Protein AF-A0A078L5B1-F1 (afdb_monomer_lite)

Radius of gyration: 19.77 Å; chains: 1; bounding box: 57×40×66 Å

pLDDT: mean 83.76, std 17.31, range [23.33, 98.5]

Secondary structure (DSSP, 8-state):
---------------SSSTTTT--GGG--EEEEEETTEEEEEEEEEBTT-SS-EEEEEEEEPPSS--HHHHHHHHHHHHTT--SEEEEEEE--EEPPTTSSSSEE--EEEEEEE-TTS-EEEEE-EEE-TTSPPSEEEEBPP-GGGTTS-SEEEEB-EEE-S-HHHHHHHHHHSSS-EEEEEEE-BGGGTB-HHHHHHHHHHHHHHTPPB-SS-EE-TTT-SEEPP-SHHHHHHHHHH-HHHHH-TTT---S--HHHHHHHHHHHHBS-HHHHHHHHHHHTTTTT-------GGGGS-S---

Foldseek 3Di:
DDDDDDDDDDADDDPPPPPVPPQDPVPWDWGWDDDQNKIKIKTWFAFQQDPPDTKIKIWIDADPDGDLVRLVVVVLVVQLVQAQKKKKKKQWWDADDPPDLFRIDAMFIKIFGQHNRSDTHLIFGKDFPPVDDFPDKFQFDDWPVRVSDDRIDTKGQIDGDPDCSVVSVVSNPDPGIMMMIIGHADVSLVGGPVQLNVQSVVLVVVRDIADLAWGQDPPQRFIDAGPHNLLSRCCSGPNNVQCVDLVRHDHNWIRLVSVLSVVCSGGSDSVVSVSVCVVSPSCPPGDDTDDDSVRNDGPDDD

Organism: NCBI:txid1034943

Structure (mmCIF, N/CA/C/O backbone):
data_AF-A0A078L5B1-F1
#
_entry.id   AF-A0A078L5B1-F1
#
loop_
_atom_site.group_PDB
_atom_site.id
_atom_site.type_symbol
_atom_site.label_atom_id
_atom_site.label_alt_id
_atom_site.label_comp_id
_atom_site.label_asym_id
_atom_site.label_entity_id
_atom_site.label_seq_id
_atom_site.pdbx_PDB_ins_code
_atom_site.Cartn_x
_atom_site.Cartn_y
_atom_site.Cartn_z
_atom_site.occupancy
_atom_site.B_iso_or_equiv
_atom_site.auth_seq_id
_atom_site.auth_comp_id
_atom_site.auth_asym_id
_atom_site.auth_atom_id
_atom_site.pdbx_PDB_model_num
ATOM 1 N N . MET A 1 1 ? -30.511 -11.211 26.249 1.00 32.53 1 MET A N 1
ATOM 2 C CA . MET A 1 1 ? -29.907 -9.866 26.134 1.00 32.53 1 MET A CA 1
ATOM 3 C C . MET A 1 1 ? -28.716 -9.789 27.078 1.00 32.53 1 MET A C 1
ATOM 5 O O . MET A 1 1 ? -28.913 -9.643 28.273 1.00 32.53 1 MET A O 1
ATOM 9 N N . LEU A 1 2 ? -27.498 -9.965 26.565 1.00 23.33 2 LEU A N 1
ATOM 10 C CA . LEU A 1 2 ? -26.255 -9.770 27.317 1.00 23.33 2 LEU A CA 1
ATOM 11 C C . LEU A 1 2 ? -25.359 -8.873 26.465 1.00 23.33 2 LEU A C 1
ATOM 13 O O . LEU A 1 2 ? -24.856 -9.279 25.421 1.00 23.33 2 LEU A O 1
ATOM 17 N N . THR A 1 3 ? -25.249 -7.616 26.879 1.00 26.25 3 THR A N 1
ATOM 18 C CA . THR A 1 3 ? -24.401 -6.600 26.260 1.00 26.25 3 THR A CA 1
ATOM 19 C C . THR A 1 3 ? -22.942 -6.895 26.597 1.00 26.25 3 THR A C 1
ATOM 21 O O . THR A 1 3 ? -22.507 -6.692 27.730 1.00 26.25 3 THR A O 1
ATOM 24 N N . SER A 1 4 ? -22.184 -7.373 25.613 1.00 25.47 4 SER A N 1
ATOM 25 C CA . SER A 1 4 ? -20.728 -7.479 25.684 1.00 25.47 4 SER A CA 1
ATOM 26 C C . SER A 1 4 ? -20.125 -6.073 25.595 1.00 25.47 4 SER A C 1
ATOM 28 O O . SER A 1 4 ? -20.014 -5.492 24.518 1.00 25.47 4 SER A O 1
ATOM 30 N N . LYS A 1 5 ? -19.777 -5.490 26.747 1.00 28.56 5 LYS A N 1
ATOM 31 C CA . LYS A 1 5 ? -18.862 -4.346 26.808 1.00 28.56 5 LYS A CA 1
ATOM 32 C C . LYS A 1 5 ? -17.453 -4.880 26.567 1.00 28.56 5 LYS A C 1
ATOM 34 O O . LYS A 1 5 ? -16.928 -5.629 27.388 1.00 28.56 5 LYS A O 1
ATOM 39 N N . ALA A 1 6 ? -16.860 -4.502 25.438 1.00 31.45 6 ALA A N 1
ATOM 40 C CA . ALA A 1 6 ? -15.454 -4.746 25.158 1.00 31.45 6 ALA A CA 1
ATOM 41 C C . ALA A 1 6 ? -14.595 -4.069 26.239 1.00 31.45 6 ALA A C 1
ATOM 43 O O . ALA A 1 6 ? -14.665 -2.857 26.446 1.00 31.45 6 ALA A O 1
ATOM 44 N N . VAL A 1 7 ? -13.816 -4.874 26.957 1.00 29.81 7 VAL A N 1
ATOM 45 C CA . VAL A 1 7 ? -12.858 -4.418 27.965 1.00 29.81 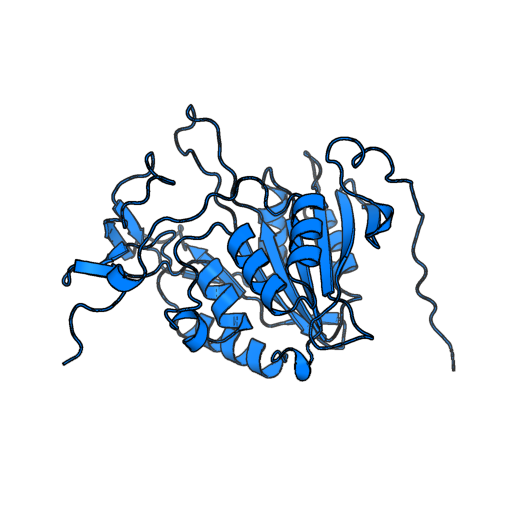7 VAL A CA 1
ATOM 46 C C . VAL A 1 7 ? -11.580 -4.005 27.235 1.00 29.81 7 VAL A C 1
ATOM 48 O O . VAL A 1 7 ? -10.838 -4.852 26.745 1.00 29.81 7 VAL A O 1
ATOM 51 N N . PHE A 1 8 ? -11.338 -2.698 27.137 1.00 32.91 8 PHE A N 1
ATOM 52 C CA . PHE A 1 8 ? -10.070 -2.129 26.672 1.00 32.91 8 PHE A CA 1
ATOM 53 C C . PHE A 1 8 ? -9.062 -2.093 27.836 1.00 32.91 8 PHE A C 1
ATOM 55 O O . PHE A 1 8 ? -9.416 -1.584 28.903 1.00 32.91 8 PHE A O 1
ATOM 62 N N . PRO A 1 9 ? -7.818 -2.588 27.688 1.00 38.78 9 PRO A N 1
ATOM 63 C CA . PRO A 1 9 ? -6.820 -2.472 28.742 1.00 38.78 9 PRO A CA 1
ATOM 64 C C . PRO A 1 9 ? -6.024 -1.155 28.640 1.00 38.78 9 PRO A C 1
ATOM 66 O O . PRO A 1 9 ? -5.496 -0.819 27.587 1.00 38.78 9 PRO A O 1
ATOM 69 N N . PHE A 1 10 ? -5.942 -0.469 29.787 1.00 32.09 10 PHE A N 1
ATOM 70 C CA . PHE A 1 10 ? -4.935 0.491 30.279 1.00 32.09 10 PHE A CA 1
ATOM 71 C C . PHE A 1 10 ? -4.422 1.633 29.370 1.00 32.09 10 PHE A C 1
ATOM 73 O O . PHE A 1 10 ? -3.639 1.444 28.444 1.00 32.09 10 PHE A O 1
ATOM 80 N N . PHE A 1 11 ? -4.776 2.863 29.769 1.00 38.69 11 PHE A N 1
ATOM 81 C CA . PHE A 1 11 ? -4.322 4.138 29.206 1.00 38.69 11 PHE A CA 1
ATOM 82 C C . PHE A 1 11 ? -2.974 4.586 29.793 1.00 38.69 11 PHE A C 1
ATOM 84 O O . PHE A 1 11 ? -2.786 4.579 31.009 1.00 38.69 11 PHE A O 1
ATOM 91 N N . SER A 1 12 ? -2.067 5.063 28.940 1.00 34.50 12 SER A N 1
ATOM 92 C CA . SER A 1 12 ? -0.874 5.819 29.340 1.00 34.50 12 SER A CA 1
ATOM 93 C C . SER A 1 12 ? -0.658 7.004 28.392 1.00 34.50 12 SER A C 1
ATOM 95 O O . SER A 1 12 ? -0.934 6.931 27.198 1.00 34.50 12 SER A O 1
ATOM 97 N N . SER A 1 13 ? -0.230 8.127 28.966 1.00 42.81 13 SER A N 1
ATOM 98 C CA . SER A 1 13 ? -0.321 9.494 28.446 1.00 42.81 13 SER A CA 1
ATOM 99 C C . SER A 1 13 ? 0.677 9.846 27.329 1.00 42.81 13 SER A C 1
ATOM 101 O O . SER A 1 13 ? 1.889 9.826 27.548 1.00 42.81 13 SER A O 1
ATOM 103 N N . SER A 1 14 ? 0.182 10.333 26.188 1.00 45.94 14 SER A N 1
ATOM 104 C CA . SER A 1 14 ? 0.976 10.764 25.020 1.00 45.94 14 SER A CA 1
ATOM 105 C C . SER A 1 14 ? 1.015 12.298 24.837 1.00 45.94 14 SER A C 1
ATOM 107 O O . SER A 1 14 ? 0.684 12.829 23.782 1.00 45.94 14 SER A O 1
ATOM 109 N N . LYS A 1 15 ? 1.457 13.054 25.859 1.00 45.50 15 LYS A N 1
ATOM 110 C CA . LYS A 1 15 ? 1.607 14.532 25.772 1.00 45.50 15 LYS A CA 1
ATOM 111 C C . LYS A 1 15 ? 2.953 15.038 25.215 1.00 45.50 15 LYS A C 1
ATOM 113 O O . LYS A 1 15 ? 3.071 16.227 24.945 1.00 45.50 15 LYS A O 1
ATOM 118 N N . LYS A 1 16 ? 3.981 14.195 25.037 1.00 43.53 16 LYS A N 1
ATOM 119 C CA . LYS A 1 16 ? 5.355 14.681 24.761 1.00 43.53 16 LYS A CA 1
ATOM 120 C C . LYS A 1 16 ? 5.733 14.895 23.284 1.00 43.53 16 LYS A C 1
ATOM 122 O O . LYS A 1 16 ? 6.719 15.580 23.045 1.00 43.53 16 LYS A O 1
ATOM 127 N N . LEU A 1 17 ? 4.988 14.375 22.303 1.00 43.78 17 LEU A N 1
ATOM 128 C CA . LEU A 1 17 ? 5.433 14.398 20.893 1.00 43.78 17 LEU A CA 1
ATOM 129 C C . LEU A 1 17 ? 4.960 15.617 20.071 1.00 43.78 17 LEU A C 1
ATOM 131 O O . LEU A 1 17 ? 5.465 15.833 18.975 1.00 43.78 17 LEU A O 1
ATOM 135 N N . ALA A 1 18 ? 4.004 16.413 20.560 1.00 45.12 18 ALA A N 1
ATOM 136 C CA . ALA A 1 18 ? 3.282 17.355 19.695 1.00 45.12 18 ALA A CA 1
ATOM 137 C C . ALA A 1 18 ? 3.674 18.831 19.790 1.00 45.12 18 ALA A C 1
ATOM 139 O O . ALA A 1 18 ? 3.426 19.587 18.852 1.00 45.12 18 ALA A O 1
ATOM 140 N N . ASN A 1 19 ? 4.325 19.250 20.875 1.00 42.69 19 ASN A N 1
ATOM 141 C CA . ASN A 1 19 ? 4.660 20.665 21.055 1.00 42.69 19 ASN A CA 1
ATOM 142 C C . ASN A 1 19 ? 5.752 21.166 20.091 1.00 42.69 19 ASN A C 1
ATOM 144 O O . ASN A 1 19 ? 5.933 22.371 19.973 1.00 42.69 19 ASN A O 1
ATOM 148 N N . SER A 1 20 ? 6.461 20.283 19.376 1.00 42.59 20 SER A N 1
ATOM 149 C CA . SER A 1 20 ? 7.540 20.673 18.456 1.00 42.59 20 SER A CA 1
ATOM 150 C C . SER A 1 20 ? 7.097 20.954 17.014 1.00 42.59 20 SER A C 1
ATOM 152 O O . SER A 1 20 ? 7.914 21.436 16.236 1.00 42.59 20 SER A O 1
ATOM 154 N N . LYS A 1 21 ? 5.837 20.678 16.637 1.00 52.50 21 LYS A N 1
ATOM 155 C CA . LYS A 1 21 ? 5.351 20.825 15.245 1.00 52.50 21 LYS A CA 1
ATOM 156 C C . LYS A 1 21 ? 4.153 21.764 15.058 1.00 52.50 21 LYS A C 1
ATOM 158 O O . LYS A 1 21 ? 3.613 21.835 13.964 1.00 52.50 21 LYS A O 1
ATOM 163 N N . GLY A 1 22 ? 3.694 22.455 16.105 1.00 51.78 22 GLY A N 1
ATOM 164 C CA . GLY A 1 22 ? 2.504 23.317 16.008 1.00 51.78 22 GLY A CA 1
ATOM 165 C C . GLY A 1 22 ? 1.194 22.560 15.731 1.00 51.78 22 GLY A C 1
ATOM 166 O O . GLY A 1 22 ? 0.191 23.172 15.378 1.00 51.78 22 GLY A O 1
ATOM 167 N N . ILE A 1 23 ? 1.183 21.232 15.900 1.00 57.41 23 ILE A N 1
ATOM 168 C CA . ILE A 1 23 ? 0.002 20.394 15.678 1.00 57.41 23 ILE A CA 1
ATOM 169 C C . ILE A 1 23 ? -0.896 20.490 16.911 1.00 57.41 23 ILE A C 1
ATOM 171 O O . ILE A 1 23 ? -0.516 20.074 18.009 1.00 57.41 23 ILE A O 1
ATOM 175 N N . ASN A 1 24 ? -2.109 21.014 16.732 1.00 59.66 24 ASN A N 1
ATOM 176 C CA . ASN A 1 24 ? -3.098 21.076 17.801 1.00 59.66 24 ASN A CA 1
ATOM 177 C C . ASN A 1 24 ? -3.655 19.672 18.100 1.00 59.66 24 ASN A C 1
ATOM 179 O O . ASN A 1 24 ? -4.612 19.218 17.473 1.00 59.66 24 ASN A O 1
ATOM 183 N N . LEU A 1 25 ? -3.064 18.984 19.083 1.00 56.91 25 LEU A N 1
ATOM 184 C CA . LEU A 1 25 ? -3.504 17.654 19.526 1.00 56.91 25 LEU A CA 1
ATOM 185 C C . LEU A 1 25 ? -4.964 17.594 19.967 1.00 56.91 25 LEU A C 1
ATOM 187 O O . LEU A 1 25 ? -5.558 16.524 19.893 1.00 56.91 25 LEU A O 1
ATOM 191 N N . ALA A 1 26 ? -5.542 18.708 20.428 1.00 59.47 26 ALA A N 1
ATOM 192 C CA . ALA A 1 26 ? -6.928 18.728 20.886 1.00 59.47 26 ALA A CA 1
ATOM 193 C C . ALA A 1 26 ? -7.927 18.444 19.750 1.00 59.47 26 ALA A C 1
ATOM 195 O O . ALA A 1 26 ? -9.081 18.120 20.021 1.00 59.47 26 ALA A O 1
ATOM 196 N N . LYS A 1 27 ? -7.486 18.543 18.486 1.00 69.19 27 LYS A N 1
ATOM 197 C CA . LYS A 1 27 ? -8.302 18.283 17.296 1.00 69.19 27 LYS A CA 1
ATOM 198 C C . LYS A 1 27 ? -8.515 16.789 17.022 1.00 69.19 27 LYS A C 1
ATOM 200 O O . LYS A 1 27 ? -9.524 16.431 16.422 1.00 69.19 27 LYS A O 1
ATOM 205 N N . TRP A 1 28 ? -7.603 15.914 17.455 1.00 72.56 28 TRP A N 1
ATOM 206 C CA . TRP A 1 28 ? -7.584 14.510 17.032 1.00 72.56 28 TRP A CA 1
ATOM 207 C C . TRP A 1 28 ? -8.001 13.555 18.144 1.00 72.56 28 TRP A C 1
ATOM 209 O O . TRP A 1 28 ? -7.462 13.588 19.249 1.00 72.56 28 TRP A O 1
ATOM 219 N N . LYS A 1 29 ? -8.909 12.627 17.824 1.00 82.00 29 LYS A N 1
ATOM 220 C CA . LYS A 1 29 ? -9.134 11.439 18.651 1.00 82.00 29 LYS A CA 1
ATOM 221 C C . LYS A 1 29 ? -8.066 10.412 18.305 1.00 82.00 29 LYS A C 1
ATOM 223 O O . LYS A 1 29 ? -8.054 9.879 17.196 1.00 82.00 29 LYS A O 1
ATOM 228 N N . PHE A 1 30 ? -7.163 10.159 19.246 1.00 88.31 30 PHE A N 1
ATOM 229 C CA . PHE A 1 30 ? -6.153 9.121 19.107 1.00 88.31 30 PHE A CA 1
ATOM 230 C C . PHE A 1 30 ? -5.946 8.365 20.416 1.00 88.31 30 PHE A C 1
ATOM 232 O O . PHE A 1 30 ? -6.172 8.890 21.505 1.00 88.31 30 PHE A O 1
ATOM 239 N N . THR A 1 31 ? -5.504 7.120 20.297 1.00 91.00 31 THR A N 1
ATOM 240 C CA . THR A 1 31 ? -5.123 6.266 21.422 1.00 91.00 31 THR A CA 1
ATOM 241 C C . THR A 1 31 ? -3.754 5.670 21.136 1.00 91.00 31 THR A C 1
ATOM 243 O O . THR A 1 31 ? -3.549 5.077 20.078 1.00 91.00 31 THR A O 1
ATOM 246 N N . THR A 1 32 ? -2.825 5.811 22.082 1.00 92.81 32 THR A N 1
ATOM 247 C CA . THR A 1 32 ? -1.505 5.176 22.018 1.00 92.81 32 THR A CA 1
ATOM 248 C C . THR A 1 32 ? -1.396 4.113 23.098 1.00 92.81 32 THR A C 1
ATOM 250 O O . THR A 1 32 ? -1.760 4.354 24.248 1.00 92.81 32 THR A O 1
ATOM 253 N N . PHE A 1 33 ? -0.886 2.942 22.736 1.00 92.88 33 PHE A N 1
ATOM 254 C CA . PHE A 1 33 ? -0.659 1.841 23.662 1.00 92.88 33 PHE A CA 1
ATOM 255 C C . PHE A 1 33 ? 0.532 0.993 23.219 1.00 92.88 33 PHE A C 1
ATOM 257 O O . PHE A 1 33 ? 0.924 1.002 22.052 1.00 92.88 33 PHE A O 1
ATOM 264 N N . THR A 1 34 ? 1.086 0.233 24.161 1.00 93.56 34 THR A N 1
ATOM 265 C CA . THR A 1 34 ? 2.219 -0.659 23.909 1.00 93.56 34 THR A CA 1
ATOM 266 C C . THR A 1 34 ? 1.848 -2.083 24.279 1.00 93.56 34 THR A C 1
ATOM 268 O O . THR A 1 34 ? 1.356 -2.338 25.378 1.00 93.56 34 THR A O 1
ATOM 271 N N . ARG A 1 35 ? 2.116 -3.033 23.382 1.00 90.94 35 ARG A N 1
ATOM 272 C CA . ARG A 1 35 ? 1.935 -4.467 23.640 1.00 90.94 35 ARG A CA 1
ATOM 273 C C . ARG A 1 35 ? 3.025 -5.249 22.919 1.00 90.94 35 ARG A C 1
ATOM 275 O O . ARG A 1 35 ? 3.365 -4.926 21.787 1.00 90.94 35 ARG A O 1
ATOM 282 N N . TYR A 1 36 ? 3.611 -6.239 23.594 1.00 89.75 36 TYR A N 1
ATOM 283 C CA . TYR A 1 36 ? 4.767 -7.001 23.090 1.00 89.75 36 TYR A CA 1
ATOM 284 C C . TYR A 1 36 ? 5.935 -6.112 22.603 1.00 89.75 36 TYR A C 1
ATOM 286 O O . TYR A 1 36 ? 6.618 -6.437 21.638 1.00 89.75 36 TYR A O 1
ATOM 294 N N . GLY A 1 37 ? 6.132 -4.949 23.234 1.00 89.56 37 GLY A N 1
ATOM 295 C CA . GLY A 1 37 ? 7.162 -3.978 22.844 1.00 89.56 37 GLY A CA 1
ATOM 296 C C . GLY A 1 37 ? 6.860 -3.158 21.583 1.00 89.56 37 GLY A C 1
ATOM 297 O O . GLY A 1 37 ? 7.668 -2.305 21.229 1.00 89.56 37 GLY A O 1
ATOM 298 N N . MET A 1 38 ? 5.716 -3.368 20.921 1.00 93.94 38 MET A N 1
ATOM 299 C CA . MET A 1 38 ? 5.271 -2.548 19.791 1.00 93.94 38 MET A CA 1
ATOM 300 C C . MET A 1 38 ? 4.475 -1.343 20.284 1.00 93.94 38 MET A C 1
ATOM 302 O O . MET A 1 38 ? 3.469 -1.513 20.976 1.00 93.94 38 MET A O 1
ATOM 306 N N . GLU A 1 39 ? 4.893 -0.138 19.897 1.00 95.75 39 GLU A N 1
ATOM 307 C CA . GLU A 1 39 ? 4.123 1.092 20.111 1.00 95.75 39 GLU A CA 1
ATOM 308 C C . GLU A 1 39 ? 3.075 1.214 19.005 1.00 95.75 39 GLU A C 1
ATOM 310 O O . GLU A 1 39 ? 3.401 1.188 17.817 1.00 95.75 39 GLU A O 1
ATOM 315 N N . THR A 1 40 ? 1.808 1.324 19.388 1.00 96.44 40 THR A N 1
ATOM 316 C CA . THR A 1 40 ? 0.681 1.453 18.464 1.00 96.44 40 THR A CA 1
ATOM 317 C C . THR A 1 40 ? -0.064 2.745 18.733 1.00 96.44 40 THR A C 1
ATOM 319 O O . THR A 1 40 ? -0.492 2.981 19.859 1.00 96.44 40 THR A O 1
ATOM 322 N N . THR A 1 41 ? -0.260 3.548 17.692 1.00 96.75 41 THR A N 1
ATOM 323 C CA . THR A 1 41 ? -1.103 4.745 17.720 1.00 96.75 41 THR A CA 1
ATOM 324 C C . THR A 1 41 ? -2.249 4.560 16.742 1.00 96.75 41 THR A C 1
ATOM 326 O O . THR A 1 41 ? -2.019 4.396 15.548 1.00 96.75 41 THR A O 1
ATOM 329 N N . LEU A 1 42 ? -3.474 4.587 17.252 1.00 95.62 42 LEU A N 1
ATOM 330 C CA . LEU A 1 42 ? -4.710 4.570 16.477 1.00 95.62 42 LEU A CA 1
ATOM 331 C C . LEU A 1 42 ? -5.279 5.982 16.448 1.00 95.62 42 LEU A C 1
ATOM 333 O O . LEU A 1 42 ? -5.420 6.591 17.507 1.00 95.62 42 LEU A O 1
ATOM 337 N N . SER A 1 43 ? -5.638 6.468 15.265 1.00 94.88 43 SER A N 1
ATOM 338 C CA . SER A 1 43 ? -6.296 7.759 15.073 1.00 94.88 43 SER A CA 1
ATOM 339 C C . SER A 1 43 ? -7.493 7.636 14.139 1.00 94.88 43 SER A C 1
ATOM 341 O O . SER A 1 43 ? -7.455 6.877 13.171 1.00 94.88 43 SER A O 1
ATOM 343 N N . GLU A 1 44 ? -8.531 8.423 14.405 1.00 93.75 44 GLU A N 1
ATOM 344 C CA . GLU A 1 44 ? -9.751 8.471 13.594 1.00 93.75 44 GLU A CA 1
ATOM 345 C C . GLU A 1 44 ? -9.767 9.684 12.652 1.00 93.75 44 GLU A C 1
ATOM 347 O O . GLU A 1 44 ? -9.270 10.760 12.995 1.00 93.75 44 GLU A O 1
ATOM 352 N N . TYR A 1 45 ? -10.405 9.532 11.489 1.00 91.75 45 TYR A N 1
ATOM 353 C CA . TYR A 1 45 ? -10.745 10.632 10.584 1.00 91.75 45 TYR A CA 1
ATOM 354 C C . TYR A 1 45 ? -12.166 10.481 10.035 1.00 91.75 45 TYR A C 1
ATOM 356 O O . TYR A 1 45 ? -12.688 9.375 9.889 1.00 91.75 45 TYR A O 1
ATOM 364 N N . ARG A 1 46 ? -12.801 11.615 9.728 1.00 90.94 46 ARG A N 1
ATOM 365 C CA . ARG A 1 46 ? -14.178 11.651 9.219 1.00 90.94 46 ARG A CA 1
ATOM 366 C C . ARG A 1 46 ? -14.230 11.240 7.753 1.00 90.94 46 ARG A C 1
ATOM 368 O O . ARG A 1 46 ? -13.403 11.695 6.958 1.00 90.94 46 ARG A O 1
ATOM 375 N N . LEU A 1 47 ? -15.225 10.434 7.399 1.00 90.25 47 LEU A N 1
ATOM 376 C CA . LEU A 1 47 ? -15.443 9.953 6.036 1.00 90.25 47 LEU A CA 1
ATOM 377 C C . LEU A 1 47 ? -16.426 10.855 5.282 1.00 90.25 47 LEU A C 1
ATOM 379 O O . LEU A 1 47 ? -17.353 11.397 5.878 1.00 90.25 47 LEU A O 1
ATOM 383 N N . ALA A 1 48 ? -16.228 11.013 3.972 1.00 84.12 48 ALA A N 1
ATOM 384 C CA . ALA A 1 48 ? -16.970 11.967 3.143 1.00 84.12 48 ALA A CA 1
ATOM 385 C C . ALA A 1 48 ? -18.482 11.739 3.125 1.00 84.12 48 ALA A C 1
ATOM 387 O O . ALA A 1 48 ? -19.246 12.693 3.007 1.00 84.12 48 ALA A O 1
ATOM 388 N N . ALA A 1 49 ? -18.902 10.488 3.275 1.00 73.19 49 ALA A N 1
ATOM 389 C CA . ALA A 1 49 ? -20.287 10.099 3.086 1.00 73.19 49 ALA A CA 1
ATOM 390 C C . ALA A 1 49 ? -21.044 9.757 4.381 1.00 73.19 49 ALA A C 1
ATOM 392 O O . ALA A 1 49 ? -22.212 9.385 4.314 1.00 73.19 49 ALA A O 1
ATOM 393 N N . SER A 1 50 ? -20.417 9.861 5.562 1.00 67.69 50 SER A N 1
ATOM 394 C CA . SER A 1 50 ? -21.026 9.378 6.810 1.00 67.69 50 SER A CA 1
ATOM 395 C C . SER A 1 50 ? -20.713 10.265 8.012 1.00 67.69 50 SER A C 1
ATOM 397 O O . SER A 1 50 ? -19.555 10.548 8.313 1.00 67.69 50 SER A O 1
ATOM 399 N N . SER A 1 51 ? -21.757 10.673 8.739 1.00 66.44 51 SER A N 1
ATOM 400 C CA . SER A 1 51 ? -21.624 11.368 10.027 1.00 66.44 51 SER A CA 1
ATOM 401 C C . SER A 1 51 ? -21.436 10.411 11.208 1.00 66.44 51 SER A C 1
ATOM 403 O O . SER A 1 51 ? -21.007 10.847 12.276 1.00 66.44 51 SER A O 1
ATOM 405 N N . SER A 1 52 ? -21.747 9.121 11.035 1.00 77.25 52 SER A N 1
ATOM 406 C CA . SER A 1 52 ? -21.724 8.127 12.111 1.00 77.25 52 SER A CA 1
ATOM 407 C C . SER A 1 52 ? -20.518 7.191 12.074 1.00 77.25 52 SER A C 1
ATOM 409 O O . SER A 1 52 ? -20.218 6.584 13.099 1.00 77.25 52 SER A O 1
ATOM 411 N N . LEU A 1 53 ? -19.838 7.051 10.929 1.00 81.50 53 LEU A N 1
ATOM 412 C CA . LEU A 1 53 ? -18.656 6.197 10.791 1.00 81.50 53 LEU A CA 1
ATOM 413 C C . LEU A 1 53 ? -17.389 7.004 10.505 1.00 81.50 53 LEU A C 1
ATOM 415 O O . LEU A 1 53 ? -17.396 7.975 9.751 1.00 81.50 53 LEU A O 1
ATOM 419 N N . ASN A 1 54 ? -16.284 6.535 11.080 1.00 90.75 54 ASN A N 1
ATOM 420 C CA . ASN A 1 54 ? -14.953 7.095 10.889 1.00 90.75 54 ASN A CA 1
ATOM 421 C C . ASN A 1 54 ? -14.044 6.077 10.200 1.00 90.75 54 ASN A C 1
ATOM 423 O O . ASN A 1 54 ? -14.127 4.870 10.445 1.00 90.75 54 ASN A O 1
ATOM 427 N N . GLY A 1 55 ? -13.132 6.584 9.377 1.00 93.69 55 GLY A N 1
ATOM 428 C CA . GLY A 1 55 ? -11.960 5.839 8.958 1.00 93.69 55 GLY A CA 1
ATOM 429 C C . GLY A 1 55 ? -10.936 5.836 10.087 1.00 93.69 55 GLY A C 1
ATOM 430 O O . GLY A 1 55 ? -10.932 6.719 10.948 1.00 93.69 55 GLY A O 1
ATOM 431 N N . ASN A 1 56 ? -10.058 4.840 10.088 1.00 95.94 56 ASN A N 1
ATOM 432 C CA . ASN A 1 56 ? -8.990 4.736 11.075 1.00 95.94 56 ASN A CA 1
ATOM 433 C C . ASN A 1 56 ? -7.634 4.650 10.383 1.00 95.94 56 ASN A C 1
ATOM 435 O O . ASN A 1 56 ? -7.509 4.077 9.300 1.00 95.94 56 ASN A O 1
ATOM 439 N N . ILE A 1 57 ? -6.612 5.197 11.033 1.00 97.25 57 ILE A N 1
ATOM 440 C CA . ILE A 1 57 ? -5.214 4.982 10.673 1.00 97.25 57 ILE A CA 1
ATOM 441 C C . ILE A 1 57 ? -4.496 4.472 11.908 1.00 97.25 57 ILE A C 1
ATOM 443 O O . ILE A 1 57 ? -4.523 5.098 12.968 1.00 97.25 57 ILE A O 1
ATOM 447 N N . ILE A 1 58 ? -3.847 3.325 11.760 1.00 97.56 58 ILE A N 1
ATOM 448 C CA . ILE A 1 58 ? -3.063 2.700 12.816 1.00 97.56 58 ILE A CA 1
ATOM 449 C C . ILE A 1 58 ? -1.601 2.761 12.414 1.00 97.56 58 ILE A C 1
ATOM 451 O O . ILE A 1 58 ? -1.223 2.232 11.375 1.00 97.56 58 ILE A O 1
ATOM 455 N N . ARG A 1 59 ? -0.776 3.382 13.249 1.00 97.75 59 ARG A N 1
ATOM 456 C CA . ARG A 1 59 ? 0.680 3.384 13.133 1.00 97.75 59 ARG A CA 1
ATOM 457 C C . ARG A 1 59 ? 1.263 2.414 14.145 1.00 97.75 59 ARG A C 1
ATOM 459 O O . ARG A 1 59 ? 0.976 2.528 15.333 1.00 97.75 59 ARG A O 1
ATOM 466 N N . ILE A 1 60 ? 2.120 1.513 13.684 1.00 96.94 60 ILE A N 1
ATOM 467 C CA . ILE A 1 60 ? 2.745 0.469 14.494 1.00 96.94 60 ILE A CA 1
ATOM 468 C C . ILE A 1 60 ? 4.260 0.585 14.345 1.00 96.94 60 ILE A C 1
ATOM 470 O O . ILE A 1 60 ? 4.797 0.442 13.247 1.00 96.94 60 ILE A O 1
ATOM 474 N N . ILE A 1 61 ? 4.952 0.853 15.451 1.00 95.44 61 ILE A N 1
ATOM 475 C CA . ILE A 1 61 ? 6.414 0.831 15.516 1.00 95.44 61 ILE A CA 1
ATOM 476 C C . ILE A 1 61 ? 6.848 -0.514 16.086 1.00 95.44 61 ILE A C 1
ATOM 478 O O . ILE A 1 61 ? 6.472 -0.873 17.204 1.00 95.44 61 ILE A O 1
ATOM 482 N N . PHE A 1 62 ? 7.676 -1.233 15.335 1.00 92.75 62 PHE A N 1
ATOM 483 C CA . PHE A 1 62 ? 8.278 -2.478 15.796 1.00 92.75 62 PHE A CA 1
ATOM 484 C C . PHE A 1 62 ? 9.516 -2.208 16.664 1.00 92.75 62 PHE A C 1
ATOM 486 O O . PHE A 1 62 ? 10.286 -1.287 16.368 1.00 92.75 62 PHE A O 1
ATOM 493 N N . PRO A 1 63 ? 9.746 -2.993 17.732 1.00 90.06 63 PRO A N 1
ATOM 494 C CA . PRO A 1 63 ? 10.991 -2.913 18.482 1.00 90.06 63 PRO A CA 1
ATOM 495 C C . PRO A 1 63 ? 12.158 -3.474 17.652 1.00 90.06 63 PRO A C 1
ATOM 497 O O . PRO A 1 63 ? 11.968 -4.329 16.793 1.00 90.06 63 PRO A O 1
ATOM 500 N N . LYS A 1 64 ? 13.390 -3.019 17.930 1.00 79.12 64 LYS A N 1
ATOM 501 C CA . LYS A 1 64 ? 14.602 -3.452 17.195 1.00 79.12 64 LYS A CA 1
ATOM 502 C C . LYS A 1 64 ? 14.843 -4.965 17.248 1.00 79.12 64 LYS A C 1
ATOM 504 O O . LYS A 1 64 ? 15.385 -5.526 16.305 1.00 79.12 64 LYS A O 1
ATOM 509 N N . ALA A 1 65 ? 14.466 -5.596 18.357 1.00 76.88 65 ALA A N 1
ATOM 510 C CA . ALA A 1 65 ? 14.418 -7.040 18.516 1.00 76.88 65 ALA A CA 1
ATOM 511 C C . ALA A 1 65 ? 12.963 -7.406 18.809 1.00 76.88 65 ALA A C 1
ATOM 513 O O . ALA A 1 65 ? 12.405 -6.945 19.806 1.00 76.88 65 ALA A O 1
ATOM 514 N N . TYR A 1 66 ? 12.339 -8.174 17.924 1.00 74.94 66 TYR A N 1
ATOM 515 C CA . TYR A 1 66 ? 10.929 -8.527 18.027 1.00 74.94 66 TYR A CA 1
ATOM 516 C C . TYR A 1 66 ? 10.726 -10.002 17.686 1.00 74.94 66 TYR A C 1
ATOM 518 O O . TYR A 1 66 ? 11.485 -10.595 16.922 1.00 74.94 66 TYR A O 1
ATOM 526 N N . ASP A 1 67 ? 9.676 -10.578 18.257 1.00 86.31 67 ASP A N 1
ATOM 527 C CA . ASP A 1 67 ? 9.191 -11.907 17.910 1.00 86.31 67 ASP A CA 1
ATOM 528 C C . ASP A 1 67 ? 8.146 -11.788 16.787 1.00 86.31 67 ASP A C 1
ATOM 530 O O . ASP A 1 67 ? 7.139 -11.086 16.927 1.00 86.31 67 ASP A O 1
ATOM 534 N N . HIS A 1 68 ? 8.389 -12.476 15.668 1.00 86.81 68 HIS A N 1
ATOM 535 C CA . HIS A 1 68 ? 7.483 -12.532 14.519 1.00 86.81 68 HIS A CA 1
ATOM 536 C C . HIS A 1 68 ? 6.073 -12.983 14.909 1.00 86.81 68 HIS A C 1
ATOM 538 O O . HIS A 1 68 ? 5.083 -12.412 14.444 1.00 86.81 68 HIS A O 1
ATOM 544 N N . HIS A 1 69 ? 5.962 -13.976 15.792 1.00 89.19 69 HIS A N 1
ATOM 545 C CA . HIS A 1 69 ? 4.666 -14.494 16.207 1.00 89.19 69 HIS A CA 1
ATOM 546 C C . HIS A 1 69 ? 3.900 -13.477 17.063 1.00 89.19 69 HIS A C 1
ATOM 548 O O . HIS A 1 69 ? 2.691 -13.286 16.888 1.00 89.19 69 HIS A O 1
ATOM 554 N N . ALA A 1 70 ? 4.609 -12.755 17.936 1.00 90.69 70 ALA A N 1
ATOM 555 C CA . ALA A 1 70 ? 4.036 -11.663 18.713 1.00 90.69 70 ALA A CA 1
ATOM 556 C C . ALA A 1 70 ? 3.547 -10.512 17.816 1.00 90.69 70 ALA A C 1
ATOM 558 O O . ALA A 1 70 ? 2.448 -10.000 18.037 1.00 90.69 70 ALA A O 1
ATOM 559 N N . ALA A 1 71 ? 4.305 -10.146 16.775 1.00 91.06 71 ALA A N 1
ATOM 560 C CA . ALA A 1 71 ? 3.908 -9.129 15.796 1.00 91.06 71 ALA A CA 1
ATOM 561 C C . ALA A 1 71 ? 2.624 -9.514 15.047 1.00 91.06 71 ALA A C 1
ATOM 563 O O . ALA A 1 71 ? 1.673 -8.729 14.992 1.00 91.06 71 ALA A O 1
ATOM 564 N N . GLN A 1 72 ? 2.560 -10.748 14.539 1.00 93.25 72 GLN A N 1
ATOM 565 C CA . GLN A 1 72 ? 1.374 -11.285 13.866 1.00 93.25 72 GLN A CA 1
ATOM 566 C C . GLN A 1 72 ? 0.155 -11.290 14.791 1.00 93.25 72 GLN A C 1
ATOM 568 O O . GLN A 1 72 ? -0.915 -10.806 14.420 1.00 93.25 72 GLN A O 1
ATOM 573 N N . THR A 1 73 ? 0.325 -11.791 16.017 1.00 93.56 73 THR A N 1
ATOM 574 C CA . THR A 1 73 ? -0.742 -11.853 17.024 1.00 93.56 73 THR A CA 1
ATOM 575 C C . THR A 1 73 ? -1.253 -10.461 17.381 1.00 93.56 73 THR A C 1
ATOM 577 O O . THR A 1 73 ? -2.463 -10.238 17.437 1.00 93.56 73 THR A O 1
ATOM 580 N N . HIS A 1 74 ? -0.344 -9.507 17.590 1.00 93.75 74 HIS A N 1
ATOM 581 C CA . HIS A 1 74 ? -0.678 -8.121 17.907 1.00 93.75 74 HIS A CA 1
ATOM 582 C C . HIS A 1 74 ? -1.495 -7.470 16.798 1.00 93.75 74 HIS A C 1
ATOM 584 O O . HIS A 1 74 ? -2.613 -7.023 17.053 1.00 93.75 74 HIS A O 1
ATOM 590 N N . ILE A 1 75 ? -0.991 -7.497 15.563 1.00 94.44 75 ILE A N 1
ATOM 591 C CA . ILE A 1 75 ? -1.649 -6.869 14.412 1.00 94.44 75 ILE A CA 1
ATOM 592 C C . ILE A 1 75 ? -3.010 -7.507 14.154 1.00 94.44 75 ILE A C 1
ATOM 594 O O . ILE A 1 75 ? -4.002 -6.785 14.069 1.00 94.44 75 ILE A O 1
ATOM 598 N N . LYS A 1 76 ? -3.097 -8.845 14.130 1.00 93.94 76 LYS A N 1
ATOM 599 C CA . LYS A 1 76 ? -4.379 -9.552 13.977 1.00 93.94 76 LYS A CA 1
ATOM 600 C C . LYS A 1 76 ? -5.362 -9.185 15.090 1.00 93.94 76 LYS A C 1
ATOM 602 O O . LYS A 1 76 ? -6.541 -8.990 14.815 1.00 93.94 76 LYS A O 1
ATOM 607 N N . SER A 1 77 ? -4.895 -9.035 16.333 1.00 93.81 77 SER A N 1
ATOM 608 C CA . SER A 1 77 ? -5.761 -8.632 17.448 1.00 93.81 77 SER A CA 1
ATOM 609 C C . SER A 1 77 ? -6.269 -7.193 17.339 1.00 93.81 77 SER A C 1
ATOM 611 O O . SER A 1 77 ? -7.387 -6.923 17.767 1.00 93.81 77 SER A O 1
ATOM 613 N N . ILE A 1 78 ? -5.478 -6.296 16.743 1.00 93.81 78 ILE A N 1
ATOM 614 C CA . ILE A 1 78 ? -5.850 -4.895 16.529 1.00 93.81 78 ILE A CA 1
ATOM 615 C C . ILE A 1 78 ? -6.869 -4.758 15.403 1.00 93.81 78 ILE A C 1
ATOM 617 O O . ILE A 1 78 ? -7.791 -3.962 15.529 1.00 93.81 78 ILE A O 1
ATOM 621 N N . ILE A 1 79 ? -6.706 -5.505 14.308 1.00 94.50 79 ILE A N 1
ATOM 622 C CA . ILE A 1 79 ? -7.580 -5.367 13.136 1.00 94.50 79 ILE A CA 1
ATOM 623 C C . ILE A 1 79 ? -8.888 -6.155 13.270 1.00 94.50 79 ILE A C 1
ATOM 625 O O . ILE A 1 79 ? -9.896 -5.751 12.708 1.00 94.50 79 ILE A O 1
ATOM 629 N N . LYS A 1 80 ? -8.908 -7.246 14.050 1.00 93.44 80 LYS A N 1
ATOM 630 C CA . LYS A 1 80 ? -10.084 -8.122 14.223 1.00 93.44 80 LYS A CA 1
ATOM 631 C C . LYS A 1 80 ? -11.395 -7.401 14.602 1.00 93.44 80 LYS A C 1
ATOM 633 O O . LYS A 1 80 ? -12.445 -7.843 14.140 1.00 93.44 80 LYS A O 1
ATOM 638 N N . PRO A 1 81 ? -11.399 -6.338 15.431 1.00 94.69 81 PRO A N 1
ATOM 639 C CA . PRO A 1 81 ? -12.617 -5.583 15.728 1.00 94.69 81 PRO A CA 1
ATOM 640 C C . PRO A 1 81 ? -13.203 -4.820 14.528 1.00 94.69 81 PRO A C 1
ATOM 642 O O . PRO A 1 81 ? -14.390 -4.502 14.549 1.00 94.69 81 PRO A O 1
ATOM 645 N N . PHE A 1 82 ? -12.405 -4.528 13.496 1.00 94.88 82 PHE A N 1
ATOM 646 C CA . PHE A 1 82 ? -12.817 -3.766 12.315 1.00 94.88 82 PHE A CA 1
ATOM 647 C C . PHE A 1 82 ? -13.438 -4.676 11.256 1.00 94.88 82 PHE A C 1
ATOM 649 O O . PHE A 1 82 ? -12.818 -5.008 10.250 1.00 94.88 82 PHE A O 1
ATOM 656 N N . LYS A 1 83 ? -14.668 -5.099 11.526 1.00 95.75 83 LYS A N 1
ATOM 657 C CA . LYS A 1 83 ? -15.478 -5.931 10.632 1.00 95.75 83 LYS A CA 1
ATOM 658 C C . LYS A 1 83 ? -15.992 -5.136 9.438 1.00 95.75 83 LYS A C 1
ATOM 660 O O . LYS A 1 83 ? -16.227 -3.939 9.568 1.00 95.75 83 LYS A O 1
ATOM 665 N N . ASP A 1 84 ? -16.211 -5.833 8.326 1.00 95.56 84 ASP A N 1
ATOM 666 C CA . ASP A 1 84 ? -16.725 -5.266 7.074 1.00 95.56 84 ASP A CA 1
ATOM 667 C C . ASP A 1 84 ? -15.911 -4.043 6.616 1.00 95.56 84 ASP A C 1
ATOM 669 O O . ASP A 1 84 ? -16.450 -2.997 6.257 1.00 95.56 84 ASP A O 1
ATOM 673 N N . CYS A 1 85 ? -14.584 -4.180 6.636 1.00 97.19 85 CYS A N 1
ATOM 674 C CA . CYS A 1 85 ? -13.646 -3.107 6.319 1.00 97.19 85 CYS A CA 1
ATOM 675 C C . CYS A 1 85 ? -12.651 -3.516 5.233 1.00 97.19 85 CYS A C 1
ATOM 677 O O . CYS A 1 85 ? -12.154 -4.641 5.202 1.00 97.19 85 CYS A O 1
ATOM 679 N N . LEU A 1 86 ? -12.272 -2.549 4.408 1.00 97.81 86 LEU A N 1
ATOM 680 C CA . LEU A 1 86 ? -11.038 -2.565 3.641 1.00 97.81 86 LEU A CA 1
ATOM 681 C C . LEU A 1 86 ? -9.879 -2.149 4.552 1.00 97.81 86 LEU A C 1
ATOM 683 O O . LEU A 1 86 ? -9.960 -1.134 5.249 1.00 97.81 86 LEU A O 1
ATOM 687 N N . VAL A 1 87 ? -8.773 -2.885 4.492 1.00 98.38 87 VAL A N 1
ATOM 688 C CA . VAL A 1 87 ? -7.511 -2.495 5.123 1.00 98.38 87 VAL A CA 1
ATOM 689 C C . VAL A 1 87 ? -6.439 -2.301 4.063 1.00 98.38 87 VAL A C 1
ATOM 691 O O . VAL A 1 87 ? -6.233 -3.171 3.222 1.00 98.38 87 VAL A O 1
ATOM 694 N N . ILE A 1 88 ? -5.721 -1.180 4.132 1.00 98.44 88 ILE A N 1
ATOM 695 C CA . ILE A 1 88 ? -4.548 -0.884 3.304 1.00 98.44 88 ILE A CA 1
ATOM 696 C C . ILE A 1 88 ? -3.338 -0.774 4.225 1.00 98.44 88 ILE A C 1
ATOM 698 O O . ILE A 1 88 ? -3.233 0.159 5.023 1.00 98.44 88 ILE A O 1
ATOM 702 N N . GLY A 1 89 ? -2.440 -1.744 4.118 1.00 98.19 89 GLY A N 1
ATOM 703 C CA . GLY A 1 89 ? -1.176 -1.775 4.827 1.00 98.19 89 GLY A CA 1
ATOM 704 C C . GLY A 1 89 ? -0.057 -1.119 4.029 1.00 98.19 89 GLY A C 1
ATOM 705 O O . GLY A 1 89 ? 0.093 -1.364 2.833 1.00 98.19 89 GLY A O 1
ATOM 706 N N . THR A 1 90 ? 0.752 -0.313 4.709 1.00 97.94 90 THR A N 1
ATOM 707 C CA . THR A 1 90 ? 1.831 0.467 4.105 1.00 97.94 90 THR A CA 1
ATOM 708 C C . THR A 1 90 ? 3.073 0.445 4.977 1.00 97.94 90 THR A C 1
ATOM 710 O O . THR A 1 90 ? 3.070 0.925 6.112 1.00 97.94 90 THR A O 1
ATOM 713 N N . THR A 1 91 ? 4.169 -0.035 4.405 1.00 95.88 91 THR A N 1
ATOM 714 C CA . THR A 1 91 ? 5.526 0.214 4.892 1.00 95.88 91 THR A CA 1
ATOM 715 C C . THR A 1 91 ? 6.129 1.322 4.020 1.00 95.88 91 THR A C 1
ATOM 717 O O . THR A 1 91 ? 6.293 1.107 2.814 1.00 95.88 91 THR A O 1
ATOM 720 N N . PRO A 1 92 ? 6.425 2.518 4.563 1.00 93.38 92 PRO A N 1
ATOM 721 C CA . PRO A 1 92 ? 6.904 3.643 3.765 1.00 93.38 92 PRO A CA 1
ATOM 722 C C . PRO A 1 92 ? 8.230 3.352 3.065 1.00 93.38 92 PRO A C 1
ATOM 724 O O . PRO A 1 92 ? 9.123 2.724 3.636 1.00 93.38 92 PRO A O 1
ATOM 727 N N . SER A 1 93 ? 8.371 3.882 1.850 1.00 88.50 93 SER A N 1
ATOM 728 C CA . SER A 1 93 ? 9.667 3.983 1.173 1.00 88.50 93 SER A CA 1
ATOM 729 C C . SER A 1 93 ? 10.502 5.058 1.863 1.00 88.50 93 SER A C 1
ATOM 731 O O . SER A 1 93 ? 9.975 6.128 2.177 1.00 88.50 93 SER A O 1
ATOM 733 N N . LYS A 1 94 ? 11.792 4.802 2.089 1.00 83.31 94 LYS A N 1
ATOM 734 C CA . LYS A 1 94 ? 12.656 5.707 2.856 1.00 83.31 94 LYS A CA 1
ATOM 735 C C . LYS A 1 94 ? 13.906 6.061 2.074 1.00 83.31 94 LYS A C 1
ATOM 737 O O . LYS A 1 94 ? 14.597 5.184 1.569 1.00 83.31 94 LYS A O 1
ATOM 742 N N . ARG A 1 95 ? 14.235 7.350 2.021 1.00 74.81 95 ARG A N 1
ATOM 743 C CA . ARG A 1 95 ? 15.527 7.789 1.497 1.00 74.81 95 ARG A CA 1
ATOM 744 C C . ARG A 1 95 ? 16.636 7.504 2.492 1.00 74.81 95 ARG A C 1
ATOM 746 O O . ARG A 1 95 ? 16.557 7.872 3.665 1.00 74.81 95 ARG A O 1
ATOM 753 N N . LEU A 1 96 ? 17.663 6.840 1.995 1.00 68.25 96 LEU A N 1
ATOM 754 C CA . LEU A 1 96 ? 18.927 6.644 2.675 1.00 68.25 96 LEU A CA 1
ATOM 755 C C . LEU A 1 96 ? 19.858 7.810 2.319 1.00 68.25 96 LEU A C 1
ATOM 757 O O . LEU A 1 96 ? 19.599 8.587 1.399 1.00 68.25 96 LEU A O 1
ATOM 761 N N . LYS A 1 97 ? 20.932 7.980 3.093 1.00 70.12 97 LYS A N 1
ATOM 762 C CA . LYS A 1 97 ? 21.933 9.016 2.798 1.00 70.12 97 LYS A CA 1
ATOM 763 C C . LYS A 1 97 ? 22.599 8.729 1.442 1.00 70.12 97 LYS A C 1
ATOM 765 O O . LYS A 1 97 ? 22.619 7.587 0.995 1.00 70.12 97 LYS A O 1
ATOM 770 N N . LYS A 1 98 ? 23.173 9.758 0.809 1.00 63.53 98 LYS A N 1
ATOM 771 C CA . LYS A 1 98 ? 23.835 9.641 -0.507 1.00 63.53 98 LYS A CA 1
ATOM 772 C C . LYS A 1 98 ? 24.977 8.616 -0.543 1.00 63.53 98 LYS A C 1
ATOM 774 O O . LYS A 1 98 ? 25.293 8.107 -1.606 1.00 63.53 98 LYS A O 1
ATOM 779 N N . ASP A 1 99 ? 25.553 8.285 0.609 1.00 66.25 99 ASP A N 1
ATOM 780 C CA . ASP A 1 99 ? 26.704 7.381 0.712 1.00 66.25 99 ASP A CA 1
ATOM 781 C C . ASP A 1 99 ? 26.335 5.888 0.561 1.00 66.25 99 ASP A C 1
ATOM 783 O O . ASP A 1 99 ? 27.207 5.022 0.591 1.00 66.25 99 ASP A O 1
ATOM 787 N N . TYR A 1 100 ? 25.046 5.558 0.426 1.00 61.34 100 TYR A N 1
ATOM 788 C CA . TYR A 1 100 ? 24.582 4.186 0.218 1.00 61.34 100 TYR A CA 1
ATOM 789 C C . TYR A 1 100 ? 24.523 3.840 -1.276 1.00 61.34 100 TYR A C 1
ATOM 791 O O . TYR A 1 100 ? 24.052 4.634 -2.083 1.00 61.34 100 TYR A O 1
ATOM 799 N N . LEU A 1 101 ? 24.898 2.602 -1.629 1.00 64.19 101 LEU A N 1
ATOM 800 C CA . LEU A 1 101 ? 24.807 2.074 -3.005 1.00 64.19 101 LEU A CA 1
ATOM 801 C C . LEU A 1 101 ? 23.385 2.138 -3.595 1.00 64.19 101 LEU A C 1
ATOM 803 O O . LEU A 1 101 ? 23.216 2.152 -4.809 1.00 64.19 101 LEU A O 1
ATOM 807 N N . ILE A 1 102 ? 22.365 2.133 -2.734 1.00 64.62 102 ILE A N 1
ATOM 808 C CA . ILE A 1 102 ? 20.960 2.314 -3.089 1.00 64.62 102 ILE A CA 1
ATOM 809 C C . ILE A 1 102 ? 20.423 3.420 -2.183 1.00 64.62 102 ILE A C 1
ATOM 811 O O . ILE A 1 102 ? 20.356 3.243 -0.967 1.00 64.62 102 ILE A O 1
ATOM 815 N N . SER A 1 103 ? 20.034 4.556 -2.760 1.00 67.69 103 SER A N 1
ATOM 816 C CA . SER A 1 103 ? 19.599 5.729 -1.995 1.00 67.69 103 SER A CA 1
ATOM 817 C C . SER A 1 103 ? 18.139 5.664 -1.527 1.00 67.69 103 SER A C 1
ATOM 819 O O . SER A 1 103 ? 17.706 6.539 -0.779 1.00 67.69 103 SER A O 1
ATOM 821 N N . ILE A 1 104 ? 17.372 4.626 -1.895 1.00 74.50 104 ILE A N 1
ATOM 822 C CA . ILE A 1 104 ? 15.997 4.408 -1.415 1.00 74.50 104 ILE A CA 1
ATOM 823 C C . ILE A 1 104 ? 15.802 2.964 -0.916 1.00 74.50 104 ILE A C 1
ATOM 825 O O . ILE A 1 104 ? 15.926 1.992 -1.660 1.00 74.50 104 ILE A O 1
ATOM 829 N N . GLU A 1 105 ? 15.429 2.830 0.357 1.00 76.75 105 GLU A N 1
ATOM 830 C CA . GLU A 1 105 ? 14.857 1.612 0.932 1.00 76.75 105 GLU A CA 1
ATOM 831 C C . GLU A 1 105 ? 13.432 1.443 0.368 1.00 76.75 105 GLU A C 1
ATOM 833 O O . GLU A 1 105 ? 12.590 2.335 0.559 1.00 76.75 105 GLU A O 1
ATOM 838 N N . PRO A 1 106 ? 13.146 0.351 -0.367 1.00 80.88 106 PRO A N 1
ATOM 839 C CA . PRO A 1 106 ? 11.852 0.171 -1.008 1.00 80.88 106 PRO A CA 1
ATOM 840 C C . PRO A 1 106 ? 10.765 -0.053 0.045 1.00 80.88 106 PRO A C 1
ATOM 842 O O . PRO A 1 106 ? 10.897 -0.905 0.921 1.00 80.88 106 PRO A O 1
ATOM 845 N N . GLY A 1 107 ? 9.674 0.701 -0.070 1.00 91.25 107 GLY A N 1
ATOM 846 C CA . GLY A 1 107 ? 8.468 0.453 0.712 1.00 91.25 107 GLY A CA 1
ATOM 847 C C . GLY A 1 107 ? 7.655 -0.718 0.164 1.00 91.25 107 GLY A C 1
ATOM 848 O O . GLY A 1 107 ? 8.040 -1.385 -0.800 1.00 91.25 107 GLY A O 1
ATOM 849 N N . HIS A 1 108 ? 6.491 -0.944 0.766 1.00 95.44 108 HIS A N 1
ATOM 850 C CA . HIS A 1 108 ? 5.517 -1.904 0.260 1.00 95.44 108 HIS A CA 1
ATOM 851 C C . HIS A 1 108 ? 4.092 -1.508 0.637 1.00 95.44 108 HIS A C 1
ATOM 853 O O . HIS A 1 108 ? 3.856 -1.062 1.759 1.00 95.44 108 HIS A O 1
ATOM 859 N N . ASN A 1 109 ? 3.157 -1.727 -0.284 1.00 97.31 109 ASN A N 1
ATOM 860 C CA . ASN A 1 109 ? 1.725 -1.621 -0.042 1.00 97.31 109 ASN A CA 1
ATOM 861 C C . ASN A 1 109 ? 1.059 -2.987 -0.212 1.00 97.31 109 ASN A C 1
ATOM 863 O O . ASN A 1 109 ? 1.416 -3.771 -1.091 1.00 97.31 109 ASN A O 1
ATOM 867 N N . PHE A 1 110 ? 0.066 -3.259 0.616 1.00 98.12 110 PHE A N 1
ATOM 868 C CA . PHE A 1 110 ? -0.814 -4.412 0.488 1.00 98.12 110 PHE A CA 1
ATOM 869 C C . PHE A 1 110 ? -2.214 -4.017 0.946 1.00 98.12 110 PHE A C 1
ATOM 871 O O . PHE A 1 110 ? -2.379 -3.047 1.683 1.00 98.12 110 PHE A O 1
ATOM 878 N N . CYS A 1 111 ? -3.235 -4.744 0.521 1.00 98.38 111 CYS A N 1
ATOM 879 C CA . CYS A 1 111 ? -4.587 -4.534 1.017 1.00 98.38 111 CYS A CA 1
ATOM 880 C C . CYS A 1 111 ? -5.338 -5.852 1.150 1.00 98.38 111 CYS A C 1
ATOM 882 O O . CYS A 1 111 ? -4.963 -6.842 0.531 1.00 98.38 111 CYS A O 1
ATOM 884 N N . PHE A 1 112 ? -6.360 -5.873 1.995 1.00 98.31 112 PHE A N 1
ATOM 885 C CA . PHE A 1 112 ? -7.231 -7.029 2.200 1.00 98.31 112 PHE A CA 1
ATOM 886 C C . PHE A 1 112 ? -8.584 -6.568 2.742 1.00 98.31 112 PHE A C 1
ATOM 888 O O . PHE A 1 112 ? -8.704 -5.473 3.298 1.00 98.31 112 PHE A O 1
ATOM 895 N N . ALA A 1 113 ? -9.594 -7.422 2.615 1.00 97.94 113 ALA A N 1
ATOM 896 C CA . ALA A 1 113 ? -10.887 -7.235 3.256 1.00 97.94 113 ALA A CA 1
ATOM 897 C C . ALA A 1 113 ? -10.913 -7.929 4.624 1.00 97.94 113 ALA A C 1
ATOM 899 O O . ALA A 1 113 ? -10.296 -8.979 4.816 1.00 97.94 113 ALA A O 1
ATOM 900 N N . ILE A 1 114 ? -11.658 -7.365 5.569 1.00 97.31 114 ILE A N 1
ATOM 901 C CA . ILE A 1 114 ? -12.090 -8.036 6.794 1.00 97.31 114 ILE A CA 1
ATOM 902 C C . ILE A 1 114 ? -13.599 -8.216 6.694 1.00 97.31 114 ILE A C 1
ATOM 904 O O . ILE A 1 114 ? -14.318 -7.237 6.514 1.00 97.31 114 ILE A O 1
ATOM 908 N N . ASP A 1 115 ? -14.076 -9.453 6.801 1.00 95.38 115 ASP A N 1
ATOM 909 C CA . ASP A 1 115 ? -15.507 -9.753 6.740 1.00 95.38 115 ASP A CA 1
ATOM 910 C C . ASP A 1 115 ? -16.234 -9.486 8.075 1.00 95.38 115 ASP A C 1
ATOM 912 O O . ASP A 1 115 ? -15.634 -9.137 9.099 1.00 95.38 115 ASP A O 1
ATOM 916 N N . LYS A 1 116 ? -17.556 -9.675 8.073 1.00 94.62 116 LYS A N 1
ATOM 917 C CA . LYS A 1 116 ? -18.441 -9.570 9.246 1.00 94.62 116 LYS A CA 1
ATOM 918 C C . LYS A 1 116 ? -18.034 -10.433 10.448 1.00 94.62 116 LYS A C 1
ATOM 920 O O . LYS A 1 116 ? -18.400 -10.134 11.594 1.00 94.62 116 LYS A O 1
ATOM 925 N N . ASP A 1 117 ? -17.282 -11.507 10.217 1.00 93.75 117 ASP A N 1
ATOM 926 C CA . ASP A 1 117 ? -16.808 -12.427 11.253 1.00 93.75 117 ASP A CA 1
ATOM 927 C C . ASP A 1 117 ? -15.433 -12.001 11.803 1.00 93.75 117 ASP A C 1
ATOM 929 O O . ASP A 1 117 ? -14.954 -12.545 12.803 1.00 93.75 117 ASP A O 1
ATOM 933 N N . GLY A 1 118 ? -14.835 -10.954 11.225 1.00 91.81 118 GLY A N 1
ATOM 934 C CA . GLY A 1 118 ? -13.510 -10.454 11.578 1.00 91.81 118 GLY A CA 1
ATOM 935 C C . GLY A 1 118 ? -12.385 -11.267 10.936 1.00 91.81 118 GLY A C 1
ATOM 936 O O . GLY A 1 118 ? -11.264 -11.261 11.452 1.00 91.81 118 GLY A O 1
ATOM 937 N N . LEU A 1 119 ? -12.677 -12.011 9.862 1.00 94.25 119 LEU A N 1
ATOM 938 C CA . LEU A 1 119 ? -11.708 -12.822 9.134 1.00 94.25 119 LEU A CA 1
ATOM 939 C C . LEU A 1 119 ? -11.153 -12.055 7.935 1.00 94.25 119 LEU A C 1
ATOM 941 O O . LEU A 1 119 ? -11.866 -11.337 7.240 1.00 94.25 119 LEU A O 1
ATOM 945 N N . ILE A 1 120 ? -9.861 -12.251 7.684 1.00 95.62 120 ILE A N 1
ATOM 946 C CA . ILE A 1 120 ? -9.156 -11.647 6.553 1.00 95.62 120 ILE A CA 1
ATOM 947 C C . ILE A 1 120 ? -9.495 -12.414 5.272 1.00 95.62 120 ILE A C 1
ATOM 949 O O . ILE A 1 120 ? -9.425 -13.645 5.242 1.00 95.62 120 ILE A O 1
ATOM 953 N N . LYS A 1 121 ? -9.823 -11.677 4.212 1.00 95.25 121 LYS A N 1
ATOM 954 C CA . LYS A 1 121 ? -10.207 -12.177 2.888 1.00 95.25 121 LYS A CA 1
ATOM 955 C C . LYS A 1 121 ? -9.486 -11.387 1.794 1.00 95.25 121 LYS A C 1
ATOM 957 O O . LYS A 1 121 ? -9.121 -10.230 1.995 1.00 95.25 121 LYS A O 1
ATOM 962 N N . ASP A 1 122 ? -9.315 -12.026 0.639 1.00 96.00 122 ASP A N 1
ATOM 963 C CA . ASP A 1 122 ? -8.952 -11.379 -0.631 1.00 96.00 122 ASP A CA 1
ATOM 964 C C . ASP A 1 122 ? -7.702 -10.485 -0.557 1.00 96.00 122 ASP A C 1
ATOM 966 O O . ASP A 1 122 ? -7.700 -9.341 -0.998 1.00 96.00 122 ASP A O 1
ATOM 970 N N . LEU A 1 123 ? -6.623 -11.009 0.033 1.00 97.62 123 LEU A N 1
ATOM 971 C CA . LEU A 1 123 ? -5.355 -10.295 0.172 1.00 97.62 123 LEU A CA 1
ATOM 972 C C . LEU A 1 123 ? -4.709 -10.007 -1.189 1.00 97.62 123 LEU A C 1
ATOM 974 O O . LEU A 1 123 ? -4.435 -10.915 -1.973 1.00 97.62 123 LEU A O 1
ATOM 978 N N . ILE A 1 124 ? -4.332 -8.748 -1.393 1.00 98.06 124 ILE A N 1
ATOM 979 C CA . ILE A 1 124 ? -3.505 -8.285 -2.501 1.00 98.06 124 ILE A CA 1
ATOM 980 C C . ILE A 1 124 ? -2.190 -7.739 -1.966 1.00 98.06 124 ILE A C 1
ATOM 982 O O . ILE A 1 124 ? -2.126 -6.710 -1.298 1.00 98.06 124 ILE A O 1
ATOM 986 N N . SER A 1 125 ? -1.112 -8.436 -2.310 1.00 97.50 125 SER A N 1
ATOM 987 C CA . SER A 1 125 ? 0.253 -8.049 -1.974 1.00 97.50 125 SER A CA 1
ATOM 988 C C . SER A 1 125 ? 1.198 -8.507 -3.076 1.00 97.50 125 SER A C 1
ATOM 990 O O . SER A 1 125 ? 1.621 -9.661 -3.120 1.00 97.50 125 SER A O 1
ATOM 992 N N . LYS A 1 126 ? 1.477 -7.612 -4.029 1.00 97.06 126 LYS A N 1
ATOM 993 C CA . LYS A 1 126 ? 2.254 -7.923 -5.236 1.00 97.06 126 LYS A CA 1
ATOM 994 C C . LYS A 1 126 ? 3.741 -7.636 -5.027 1.00 97.06 126 LYS A C 1
ATOM 996 O O . LYS A 1 126 ? 4.126 -6.507 -4.727 1.00 97.06 126 LYS A O 1
ATOM 1001 N N . ARG A 1 127 ? 4.595 -8.632 -5.255 1.00 95.19 127 ARG A N 1
ATOM 1002 C CA . ARG A 1 127 ? 6.063 -8.557 -5.139 1.00 95.19 127 ARG A CA 1
ATOM 1003 C C . ARG A 1 127 ? 6.734 -9.116 -6.403 1.00 95.19 127 ARG A C 1
ATOM 1005 O O . ARG A 1 127 ? 6.092 -9.858 -7.148 1.00 95.19 127 ARG A O 1
ATOM 1012 N N . PRO A 1 128 ? 8.012 -8.799 -6.675 1.00 95.50 128 PRO A N 1
ATOM 1013 C CA . PRO A 1 128 ? 8.761 -9.503 -7.708 1.00 95.50 128 PRO A CA 1
ATOM 1014 C C . PRO A 1 128 ? 9.061 -10.936 -7.255 1.00 95.50 128 PRO A C 1
ATOM 1016 O O . PRO A 1 128 ? 9.436 -11.165 -6.103 1.00 95.50 128 PRO A O 1
ATOM 1019 N N . ASN A 1 129 ? 8.945 -11.902 -8.163 1.00 95.56 129 ASN A N 1
ATOM 1020 C CA . ASN A 1 129 ? 9.491 -13.238 -7.958 1.00 95.56 129 ASN A CA 1
ATOM 1021 C C . ASN A 1 129 ? 10.988 -13.233 -8.301 1.00 95.56 129 ASN A C 1
ATOM 1023 O O . ASN A 1 129 ? 11.361 -13.370 -9.466 1.00 95.56 129 ASN A O 1
ATOM 1027 N N . THR A 1 130 ? 11.831 -13.045 -7.287 1.00 92.31 130 THR A N 1
ATOM 1028 C CA . THR A 1 130 ? 13.293 -12.973 -7.439 1.00 92.31 130 THR A CA 1
ATOM 1029 C C . THR A 1 130 ? 13.981 -14.333 -7.482 1.00 92.31 130 THR A C 1
ATOM 1031 O O . THR A 1 130 ? 15.154 -14.390 -7.835 1.00 92.31 130 THR A O 1
ATOM 1034 N N . ASP A 1 131 ? 13.266 -15.413 -7.159 1.00 93.44 131 ASP A N 1
ATOM 1035 C CA . ASP A 1 131 ? 13.796 -16.783 -7.221 1.00 93.44 131 ASP A CA 1
ATOM 1036 C C . ASP A 1 131 ? 13.908 -17.272 -8.673 1.00 93.44 131 ASP A C 1
ATOM 1038 O O . ASP A 1 131 ? 14.629 -18.218 -8.984 1.00 93.44 131 ASP A O 1
ATOM 1042 N N . LYS A 1 132 ? 13.194 -16.605 -9.589 1.00 90.88 132 LYS A N 1
ATOM 1043 C CA . LYS A 1 132 ? 13.241 -16.849 -11.030 1.00 90.88 132 LYS A CA 1
ATOM 1044 C C . LYS A 1 132 ? 14.092 -15.793 -11.733 1.00 90.88 132 LYS A C 1
ATOM 1046 O O . LYS A 1 132 ? 14.198 -14.643 -11.305 1.00 90.88 132 LYS A O 1
ATOM 1051 N N . LYS A 1 133 ? 14.662 -16.178 -12.879 1.00 94.44 133 LYS A N 1
ATOM 1052 C CA . LYS A 1 133 ? 15.366 -15.247 -13.770 1.00 94.44 133 LYS A CA 1
ATOM 1053 C C . LYS A 1 133 ? 14.421 -14.099 -14.183 1.00 94.44 133 LYS A C 1
ATOM 1055 O O . LYS A 1 133 ? 13.239 -14.359 -14.420 1.00 94.44 133 LYS A O 1
ATOM 1060 N N . PRO A 1 134 ? 14.922 -12.854 -14.317 1.00 96.25 134 PRO A N 1
ATOM 1061 C CA . PRO A 1 134 ? 14.142 -11.761 -14.887 1.00 96.25 134 PRO A CA 1
ATOM 1062 C C . PRO A 1 134 ? 13.542 -12.140 -16.244 1.00 96.25 134 PRO A C 1
ATOM 1064 O O . PRO A 1 134 ? 14.222 -12.741 -17.077 1.00 96.25 134 PRO A O 1
ATOM 1067 N N . LEU A 1 135 ? 12.293 -11.737 -16.473 1.00 96.19 135 LEU A N 1
ATOM 1068 C CA . LEU A 1 135 ? 11.598 -11.888 -17.752 1.00 96.19 135 LEU A CA 1
ATOM 1069 C C . LEU A 1 135 ? 12.227 -11.001 -18.830 1.00 96.19 135 LEU A C 1
ATOM 1071 O O . LEU A 1 135 ? 12.308 -11.388 -19.989 1.00 96.19 135 LEU A O 1
ATOM 1075 N N . ALA A 1 136 ? 12.666 -9.802 -18.442 1.00 95.12 136 ALA A N 1
ATOM 1076 C CA . ALA A 1 136 ? 13.290 -8.837 -19.337 1.00 95.12 136 ALA A CA 1
ATOM 1077 C C . ALA A 1 136 ? 14.125 -7.812 -18.558 1.00 95.12 136 ALA A C 1
ATOM 1079 O O . ALA A 1 136 ? 14.016 -7.690 -17.336 1.00 95.12 136 ALA A O 1
ATOM 1080 N N . THR A 1 137 ? 14.904 -7.019 -19.292 1.00 95.38 137 THR A N 1
ATOM 1081 C CA . THR A 1 137 ? 15.561 -5.811 -18.783 1.00 95.38 137 THR A CA 1
ATOM 1082 C C . THR A 1 137 ? 15.163 -4.635 -19.665 1.00 95.38 137 THR A C 1
ATOM 1084 O O . THR A 1 137 ? 15.495 -4.629 -20.853 1.00 95.38 137 THR A O 1
ATOM 1087 N N . ARG A 1 138 ? 14.496 -3.625 -19.101 1.00 93.88 138 ARG A N 1
ATOM 1088 C CA . ARG A 1 138 ? 13.973 -2.464 -19.842 1.00 93.88 138 ARG A CA 1
ATOM 1089 C C . ARG A 1 138 ? 14.638 -1.169 -19.401 1.00 93.88 138 ARG A C 1
ATOM 1091 O O . ARG A 1 138 ? 15.076 -1.066 -18.257 1.00 93.88 138 ARG A O 1
ATOM 1098 N N . ALA A 1 139 ? 14.711 -0.200 -20.309 1.00 93.12 139 ALA A N 1
ATOM 1099 C CA . ALA A 1 139 ? 15.102 1.159 -19.957 1.00 93.12 139 ALA A CA 1
ATOM 1100 C C . ALA A 1 139 ? 14.036 1.766 -19.037 1.00 93.12 139 ALA A C 1
ATOM 1102 O O . ALA A 1 139 ? 12.838 1.615 -19.282 1.00 93.12 139 ALA A O 1
ATOM 1103 N N . ARG A 1 140 ? 14.476 2.402 -17.957 1.00 90.31 140 ARG A N 1
ATOM 1104 C CA . ARG A 1 140 ? 13.609 3.101 -17.013 1.00 90.31 140 ARG A CA 1
ATOM 1105 C C . ARG A 1 140 ? 13.253 4.478 -17.572 1.00 90.31 140 ARG A C 1
ATOM 1107 O O . ARG A 1 140 ? 14.097 5.105 -18.209 1.00 90.31 140 ARG A O 1
ATOM 1114 N N . VAL A 1 141 ? 12.047 4.962 -17.282 1.00 88.00 141 VAL A N 1
ATOM 1115 C CA . VAL A 1 141 ? 11.712 6.379 -17.487 1.00 88.00 141 VAL A CA 1
ATOM 1116 C C . VAL A 1 141 ? 12.635 7.245 -16.614 1.00 88.00 141 VAL A C 1
ATOM 1118 O O . VAL A 1 141 ? 12.745 6.974 -15.411 1.00 88.00 141 VAL A O 1
ATOM 1121 N N . PRO A 1 142 ? 13.333 8.251 -17.172 1.00 83.25 142 PRO A N 1
ATOM 1122 C CA . PRO A 1 142 ? 14.166 9.150 -16.386 1.00 83.25 142 PRO A CA 1
ATOM 1123 C C . PRO A 1 142 ? 13.350 9.843 -15.293 1.00 83.25 142 PRO A C 1
ATOM 1125 O O . PRO A 1 142 ? 12.328 10.463 -15.552 1.00 83.25 142 PRO A O 1
ATOM 1128 N N . ASP A 1 143 ? 13.822 9.751 -14.055 1.00 81.00 143 ASP A N 1
ATOM 1129 C CA . ASP A 1 143 ? 13.215 10.449 -12.924 1.00 81.00 143 ASP A CA 1
ATOM 1130 C C . ASP A 1 143 ? 14.342 10.846 -11.962 1.00 81.00 143 ASP A C 1
ATOM 1132 O O . ASP A 1 143 ? 15.067 9.950 -11.494 1.00 81.00 143 ASP A O 1
ATOM 1136 N N . PRO A 1 144 ? 14.515 12.158 -11.686 1.00 79.50 144 PRO A N 1
ATOM 1137 C CA . PRO A 1 144 ? 15.561 12.677 -10.807 1.00 79.50 144 PRO A CA 1
ATOM 1138 C C . PRO A 1 144 ? 15.539 12.080 -9.399 1.00 79.50 144 PRO A C 1
ATOM 1140 O O . PRO A 1 144 ? 16.582 12.016 -8.750 1.00 79.50 144 PRO A O 1
ATOM 1143 N N . ARG A 1 145 ? 14.377 11.607 -8.927 1.00 77.81 145 ARG A N 1
ATOM 1144 C CA . ARG A 1 145 ? 14.243 10.963 -7.614 1.00 77.81 145 ARG A CA 1
ATOM 1145 C C . ARG A 1 145 ? 15.038 9.663 -7.506 1.00 77.81 145 ARG A C 1
ATOM 1147 O O . ARG A 1 145 ? 15.345 9.226 -6.402 1.00 77.81 145 ARG A O 1
ATOM 1154 N N . TYR A 1 146 ? 15.366 9.058 -8.643 1.00 78.75 146 TYR A N 1
ATOM 1155 C CA . TYR A 1 146 ? 16.106 7.808 -8.747 1.00 78.75 146 TYR A CA 1
ATOM 1156 C C . TYR A 1 146 ? 17.416 8.012 -9.527 1.00 78.75 146 TYR A C 1
ATOM 1158 O O . TYR A 1 146 ? 17.827 7.126 -10.273 1.00 78.75 146 TYR A O 1
ATOM 1166 N N . GLY A 1 147 ? 18.050 9.187 -9.416 1.00 74.12 147 GLY A N 1
ATOM 1167 C CA . GLY A 1 147 ? 19.263 9.535 -10.174 1.00 74.12 147 GLY A CA 1
ATOM 1168 C C . GLY A 1 147 ? 20.418 8.540 -10.013 1.00 74.12 147 GLY A C 1
ATOM 1169 O O . GLY A 1 147 ? 21.117 8.266 -10.982 1.00 74.12 147 GLY A O 1
ATOM 1170 N N . ASP A 1 148 ? 20.549 7.929 -8.832 1.00 77.56 148 ASP A N 1
ATOM 1171 C CA . ASP A 1 148 ? 21.594 6.935 -8.539 1.00 77.56 148 ASP A CA 1
ATOM 1172 C C . ASP A 1 148 ? 21.204 5.500 -8.954 1.00 77.56 148 ASP A C 1
ATOM 1174 O O . ASP A 1 148 ? 22.003 4.569 -8.848 1.00 77.56 148 ASP A O 1
ATOM 1178 N N . TYR A 1 149 ? 19.965 5.285 -9.414 1.00 78.69 149 TYR A N 1
ATOM 1179 C CA . TYR A 1 149 ? 19.508 3.975 -9.875 1.00 78.69 149 TYR A CA 1
ATOM 1180 C C . TYR A 1 149 ? 19.965 3.708 -11.304 1.00 78.69 149 TYR A C 1
ATOM 1182 O O . TYR A 1 149 ? 19.991 4.598 -12.154 1.00 78.69 149 TYR A O 1
ATOM 1190 N N . ALA A 1 150 ? 20.217 2.432 -11.602 1.00 85.38 150 ALA A N 1
ATOM 1191 C CA . ALA A 1 150 ? 20.531 1.992 -12.953 1.00 85.38 150 ALA A CA 1
ATOM 1192 C C . ALA A 1 150 ? 19.477 2.476 -13.970 1.00 85.38 150 ALA A C 1
ATOM 1194 O O . ALA A 1 150 ? 18.268 2.347 -13.759 1.00 85.38 150 ALA A O 1
ATOM 1195 N N . ALA A 1 151 ? 19.948 2.964 -15.122 1.00 89.44 151 ALA A N 1
ATOM 1196 C CA . ALA A 1 151 ? 19.096 3.401 -16.233 1.00 89.44 151 ALA A CA 1
ATOM 1197 C C . ALA A 1 151 ? 18.247 2.262 -16.829 1.00 89.44 151 ALA A C 1
ATOM 1199 O O . ALA A 1 151 ? 17.305 2.501 -17.583 1.00 89.44 151 ALA A O 1
ATOM 1200 N N . ARG A 1 152 ? 18.574 1.007 -16.500 1.00 92.50 152 ARG A N 1
ATOM 1201 C CA . ARG A 1 152 ? 17.808 -0.176 -16.881 1.00 92.50 152 ARG A CA 1
ATOM 1202 C C . ARG A 1 152 ? 17.396 -0.959 -15.643 1.00 92.50 152 ARG A C 1
ATOM 1204 O O . ARG A 1 152 ? 18.217 -1.195 -14.761 1.00 92.50 152 ARG A O 1
ATOM 1211 N N . ILE A 1 153 ? 16.152 -1.425 -15.622 1.00 91.56 153 ILE A N 1
ATOM 1212 C CA . ILE A 1 153 ? 15.601 -2.239 -14.536 1.00 91.56 153 ILE A CA 1
ATOM 1213 C C . ILE A 1 153 ? 15.206 -3.629 -15.029 1.00 91.56 153 ILE A C 1
ATOM 1215 O O . ILE A 1 153 ? 14.886 -3.837 -16.202 1.00 91.56 153 ILE A O 1
ATOM 1219 N N . ARG A 1 154 ? 15.227 -4.590 -14.107 1.00 94.19 154 ARG A N 1
ATOM 1220 C CA . ARG A 1 154 ? 14.783 -5.965 -14.340 1.00 94.19 154 ARG A CA 1
ATOM 1221 C C . ARG A 1 154 ? 13.272 -6.060 -14.151 1.00 94.19 154 ARG A C 1
ATOM 1223 O O . ARG A 1 154 ? 12.734 -5.543 -13.175 1.00 94.19 154 ARG A O 1
ATOM 1230 N N . ILE A 1 155 ? 12.617 -6.754 -15.071 1.00 95.75 155 ILE A N 1
ATOM 1231 C CA . ILE A 1 155 ? 11.197 -7.094 -15.016 1.00 95.75 155 ILE A CA 1
ATOM 1232 C C . ILE A 1 155 ? 11.091 -8.532 -14.530 1.00 95.75 155 ILE A C 1
ATOM 1234 O O . ILE A 1 155 ? 11.755 -9.414 -15.074 1.00 95.75 155 ILE A O 1
ATOM 1238 N N . PHE A 1 156 ? 10.270 -8.776 -13.517 1.00 97.25 156 PHE A N 1
ATOM 1239 C CA . PHE A 1 156 ? 10.104 -10.102 -12.924 1.00 97.25 156 PHE A CA 1
ATOM 1240 C C . PHE A 1 156 ? 8.697 -10.634 -13.171 1.00 97.25 156 PHE A C 1
ATOM 1242 O O . PHE A 1 156 ? 7.758 -9.865 -13.373 1.00 97.25 156 PHE A O 1
ATOM 1249 N N . ALA A 1 157 ? 8.529 -11.954 -13.107 1.00 97.25 157 ALA A N 1
ATOM 1250 C CA . ALA A 1 157 ? 7.200 -12.509 -12.884 1.00 97.25 157 ALA A CA 1
ATOM 1251 C C . ALA A 1 157 ? 6.676 -11.990 -11.532 1.00 97.25 157 ALA A C 1
ATOM 1253 O O . ALA A 1 157 ? 7.476 -11.825 -10.601 1.00 97.25 157 ALA A O 1
ATOM 1254 N N . PRO A 1 158 ? 5.377 -11.696 -11.395 1.00 97.06 158 PRO A N 1
ATOM 1255 C CA . PRO A 1 158 ? 4.848 -11.285 -10.109 1.00 97.06 158 PRO A CA 1
ATOM 1256 C C . PRO A 1 158 ? 4.756 -12.491 -9.163 1.00 97.06 158 PRO A C 1
ATOM 1258 O O . PRO A 1 158 ? 4.696 -13.652 -9.574 1.00 97.06 158 PRO A O 1
ATOM 1261 N N . ARG A 1 159 ? 4.737 -12.200 -7.868 1.00 96.19 159 ARG A N 1
ATOM 1262 C CA . ARG A 1 159 ? 4.349 -13.121 -6.804 1.00 96.19 159 ARG A CA 1
ATOM 1263 C C . ARG A 1 159 ? 3.355 -12.393 -5.913 1.00 96.19 159 ARG A C 1
ATOM 1265 O O . ARG A 1 159 ? 3.640 -11.277 -5.481 1.00 96.19 159 ARG A O 1
ATOM 1272 N N . PHE A 1 160 ? 2.222 -13.024 -5.642 1.00 96.69 160 PHE A N 1
ATOM 1273 C CA . PHE A 1 160 ? 1.238 -12.514 -4.696 1.00 96.69 160 PHE A CA 1
ATOM 1274 C C . PHE A 1 160 ? 1.365 -13.265 -3.368 1.00 96.69 160 PHE A C 1
ATOM 1276 O O . PHE A 1 160 ? 1.408 -14.503 -3.370 1.00 96.69 160 PHE A O 1
ATOM 1283 N N . SER A 1 161 ? 1.471 -12.535 -2.252 1.00 93.94 161 SER A N 1
ATOM 1284 C CA . SER A 1 161 ? 1.485 -13.148 -0.916 1.00 93.94 161 SER A CA 1
ATOM 1285 C C . SER A 1 161 ? 0.210 -13.962 -0.701 1.00 93.94 161 SER A C 1
ATOM 1287 O O . SER A 1 161 ? -0.875 -13.542 -1.090 1.00 93.94 161 SER A O 1
ATOM 1289 N N . GLN A 1 162 ? 0.344 -15.113 -0.048 1.00 89.88 162 GLN A N 1
ATOM 1290 C CA . GLN A 1 162 ? -0.793 -15.981 0.291 1.00 89.88 162 GLN A CA 1
ATOM 1291 C C . GLN A 1 162 ? -1.355 -15.695 1.693 1.00 89.88 162 GLN A C 1
ATOM 1293 O O . GLN A 1 162 ? -2.426 -16.175 2.047 1.00 89.88 162 GLN A O 1
ATOM 1298 N N . SER A 1 163 ? -0.624 -14.935 2.513 1.00 94.12 163 SER A N 1
ATOM 1299 C CA . SER A 1 163 ? -1.018 -14.581 3.875 1.00 94.12 163 SER A CA 1
ATOM 1300 C C . SER A 1 163 ? -0.479 -13.209 4.255 1.00 94.12 163 SER A C 1
ATOM 1302 O O . SER A 1 163 ? 0.641 -12.847 3.888 1.00 94.12 163 SER A O 1
ATOM 1304 N N . ILE A 1 164 ? -1.254 -12.488 5.068 1.00 94.88 164 ILE A N 1
ATOM 1305 C CA . ILE A 1 164 ? -0.842 -11.227 5.690 1.00 94.88 164 ILE A CA 1
ATOM 1306 C C . ILE A 1 164 ? 0.387 -11.411 6.591 1.00 94.88 164 ILE A C 1
ATOM 1308 O O . ILE A 1 164 ? 1.141 -10.469 6.807 1.00 94.88 164 ILE A O 1
ATOM 1312 N N . ASP A 1 165 ? 0.616 -12.623 7.102 1.00 95.00 165 ASP A N 1
ATOM 1313 C CA . ASP A 1 165 ? 1.747 -12.920 7.983 1.00 95.00 165 ASP A CA 1
ATOM 1314 C C . ASP A 1 165 ? 3.084 -12.665 7.288 1.00 95.00 165 ASP A C 1
ATOM 1316 O O . ASP A 1 165 ? 4.032 -12.198 7.918 1.00 95.00 165 ASP A O 1
ATOM 1320 N N . GLU A 1 166 ? 3.151 -12.904 5.975 1.00 94.00 166 GLU A N 1
ATOM 1321 C CA . GLU A 1 166 ? 4.330 -12.578 5.180 1.00 94.00 166 GLU A CA 1
ATOM 1322 C C . GLU A 1 166 ? 4.588 -11.066 5.162 1.00 94.00 166 GLU A C 1
ATOM 1324 O O . GLU A 1 166 ? 5.719 -10.618 5.363 1.00 94.00 166 GLU A O 1
ATOM 1329 N N . ASP A 1 167 ? 3.536 -10.273 4.959 1.00 94.81 167 ASP A N 1
ATOM 1330 C CA . ASP A 1 167 ? 3.630 -8.817 4.898 1.00 94.81 167 ASP A CA 1
ATOM 1331 C C . ASP A 1 167 ? 3.933 -8.199 6.262 1.00 94.81 167 ASP A C 1
ATOM 1333 O O . ASP A 1 167 ? 4.754 -7.286 6.342 1.00 94.81 167 ASP A O 1
ATOM 1337 N N . ILE A 1 168 ? 3.375 -8.756 7.338 1.00 93.69 168 ILE A N 1
ATOM 1338 C CA . ILE A 1 168 ? 3.719 -8.389 8.715 1.00 93.69 168 ILE A CA 1
ATOM 1339 C C . ILE A 1 168 ? 5.196 -8.670 8.985 1.00 93.69 168 ILE A C 1
ATOM 1341 O O . ILE A 1 168 ? 5.900 -7.780 9.453 1.00 93.69 168 ILE A O 1
ATOM 1345 N N . ASN A 1 169 ? 5.680 -9.869 8.645 1.00 92.06 169 ASN A N 1
ATOM 1346 C CA . ASN A 1 169 ? 7.078 -10.248 8.854 1.00 92.06 169 ASN A CA 1
ATOM 1347 C C . ASN A 1 169 ? 8.042 -9.351 8.069 1.00 92.06 169 ASN A C 1
ATOM 1349 O O . ASN A 1 169 ? 9.108 -8.996 8.565 1.00 92.06 169 ASN A O 1
ATOM 1353 N N . LYS A 1 170 ? 7.684 -8.981 6.835 1.00 90.56 170 LYS A N 1
ATOM 1354 C CA . LYS A 1 170 ? 8.469 -8.048 6.018 1.00 90.56 170 LYS A CA 1
ATOM 1355 C C . LYS A 1 170 ? 8.451 -6.641 6.612 1.00 90.56 170 LYS A C 1
ATOM 1357 O O . LYS A 1 170 ? 9.501 -6.012 6.689 1.00 90.56 170 LYS A O 1
ATOM 1362 N N . ALA A 1 171 ? 7.286 -6.158 7.042 1.00 91.00 171 ALA A N 1
ATOM 1363 C CA . ALA A 1 171 ? 7.143 -4.836 7.642 1.00 91.00 171 ALA A CA 1
ATOM 1364 C C . ALA A 1 171 ? 7.926 -4.717 8.953 1.00 91.00 171 ALA A C 1
ATOM 1366 O O . ALA A 1 171 ? 8.547 -3.692 9.206 1.00 91.00 171 ALA A O 1
ATOM 1367 N N . SER A 1 172 ? 7.960 -5.776 9.757 1.00 88.06 172 SER A N 1
ATOM 1368 C CA . SER A 1 172 ? 8.694 -5.784 11.017 1.00 88.06 172 SER A CA 1
ATOM 1369 C C . SER A 1 172 ? 10.215 -5.827 10.835 1.00 88.06 172 SER A C 1
ATOM 1371 O O . SER A 1 172 ? 10.951 -5.418 11.725 1.00 88.06 172 SER A O 1
ATOM 1373 N N . GLN A 1 173 ? 10.711 -6.291 9.683 1.00 86.50 173 GLN A N 1
ATOM 1374 C CA . GLN A 1 173 ? 12.133 -6.208 9.317 1.00 86.50 173 GLN A CA 1
ATOM 1375 C C . GLN A 1 173 ? 12.536 -4.817 8.808 1.00 86.50 173 GLN A C 1
ATOM 1377 O O . GLN A 1 173 ? 13.731 -4.527 8.729 1.00 86.50 173 GLN A O 1
ATOM 1382 N N . ALA A 1 174 ? 11.571 -3.972 8.439 1.00 84.25 174 ALA A N 1
ATOM 1383 C CA . ALA A 1 174 ? 11.845 -2.645 7.911 1.00 84.25 174 ALA A CA 1
ATOM 1384 C C . ALA A 1 174 ? 12.258 -1.673 9.023 1.00 84.25 174 ALA A C 1
ATOM 1386 O O . ALA A 1 174 ? 11.854 -1.791 10.180 1.00 84.25 174 ALA A O 1
ATOM 1387 N N . SER A 1 175 ? 13.034 -0.649 8.657 1.00 82.94 175 SER A N 1
ATOM 1388 C CA . SER A 1 175 ? 13.408 0.415 9.599 1.00 82.94 175 SER A CA 1
ATOM 1389 C C . SER A 1 175 ? 12.284 1.433 9.854 1.00 82.94 175 SER A C 1
ATOM 1391 O O . SER A 1 175 ? 12.455 2.372 10.641 1.00 82.94 175 SER A O 1
ATOM 1393 N N . SER A 1 176 ? 11.153 1.282 9.161 1.00 88.25 176 SER A N 1
ATOM 1394 C CA . SER A 1 176 ? 10.010 2.190 9.161 1.00 88.25 176 SER A CA 1
ATOM 1395 C C . SER A 1 176 ? 8.784 1.579 9.862 1.00 88.25 176 SER A C 1
ATOM 1397 O O . SER A 1 176 ? 8.657 0.357 9.943 1.00 88.25 176 SER A O 1
ATOM 1399 N N . PRO A 1 177 ? 7.865 2.408 10.397 1.00 94.50 177 PRO A N 1
ATOM 1400 C CA . PRO A 1 177 ? 6.616 1.912 10.971 1.00 94.50 177 PRO A CA 1
ATOM 1401 C C . PRO A 1 177 ? 5.723 1.250 9.911 1.00 94.50 177 PRO A C 1
ATOM 1403 O O . PRO A 1 177 ? 5.744 1.642 8.743 1.00 94.50 177 PRO A O 1
ATOM 1406 N N . LEU A 1 178 ? 4.875 0.315 10.340 1.00 96.75 178 LEU A N 1
ATOM 1407 C CA . LEU A 1 178 ? 3.739 -0.151 9.545 1.00 96.75 178 LEU A CA 1
ATOM 1408 C C . LEU A 1 178 ? 2.541 0.766 9.786 1.00 96.75 178 LEU A C 1
ATOM 1410 O O . LEU A 1 178 ? 2.195 1.058 10.931 1.00 96.75 178 LEU A O 1
ATOM 1414 N N . PHE A 1 179 ? 1.889 1.182 8.709 1.00 98.12 179 PHE A N 1
ATOM 1415 C CA . PHE A 1 179 ? 0.641 1.931 8.749 1.00 98.12 179 PHE A CA 1
ATOM 1416 C C . PHE A 1 179 ? -0.492 1.076 8.196 1.00 98.12 179 PHE A C 1
ATOM 1418 O O . PHE A 1 179 ? -0.306 0.406 7.187 1.00 98.12 179 PHE A O 1
ATOM 1425 N N . LEU A 1 180 ? -1.657 1.110 8.835 1.00 98.50 180 LEU A N 1
ATOM 1426 C CA . LEU A 1 180 ? -2.874 0.453 8.367 1.00 98.50 180 LEU A CA 1
ATOM 1427 C C . LEU A 1 180 ? -3.972 1.509 8.240 1.00 98.50 180 LEU A C 1
ATOM 1429 O O . LEU A 1 180 ? -4.400 2.059 9.254 1.00 98.50 180 LEU A O 1
ATOM 1433 N N . HIS A 1 181 ? -4.429 1.790 7.021 1.00 98.38 181 HIS A N 1
ATOM 1434 C CA . HIS A 1 181 ? -5.684 2.513 6.815 1.00 98.38 181 HIS A CA 1
ATOM 1435 C C . HIS A 1 181 ? -6.815 1.505 6.871 1.00 98.38 181 HIS A C 1
ATOM 1437 O O . HIS A 1 181 ? -6.753 0.487 6.188 1.00 98.38 181 HIS A O 1
ATOM 1443 N N . ILE A 1 182 ? -7.834 1.788 7.668 1.00 97.56 182 ILE A N 1
ATOM 1444 C CA . ILE A 1 182 ? -9.009 0.939 7.818 1.00 97.56 182 ILE A CA 1
ATOM 1445 C C . ILE A 1 182 ? -10.223 1.769 7.431 1.00 97.56 182 ILE A C 1
ATOM 1447 O O . ILE A 1 182 ? -10.491 2.810 8.039 1.00 97.56 182 ILE A O 1
ATOM 1451 N N . ILE A 1 183 ? -10.925 1.317 6.398 1.00 96.62 183 ILE A N 1
ATOM 1452 C CA . ILE A 1 183 ? -12.037 2.029 5.780 1.00 96.62 183 ILE A CA 1
ATOM 1453 C C . ILE A 1 183 ? -13.235 1.071 5.756 1.00 96.62 183 ILE A C 1
ATOM 1455 O O . ILE A 1 183 ? -13.115 -0.009 5.179 1.00 96.62 183 ILE A O 1
ATOM 1459 N N . PRO A 1 184 ? -14.373 1.418 6.375 1.00 95.62 184 PRO A N 1
ATOM 1460 C CA . PRO A 1 184 ? -15.555 0.566 6.341 1.00 95.62 184 PRO A CA 1
ATOM 1461 C C . PRO A 1 184 ? -16.078 0.429 4.911 1.00 95.62 184 PRO A C 1
ATOM 1463 O O . PRO A 1 184 ? -16.112 1.404 4.158 1.00 95.62 184 PRO A O 1
ATOM 1466 N N . PHE A 1 185 ? -16.523 -0.769 4.541 1.00 94.31 185 PHE A N 1
ATOM 1467 C CA . PHE A 1 185 ? -17.279 -0.962 3.313 1.00 94.31 185 PHE A CA 1
ATOM 1468 C C . PHE A 1 185 ? -18.647 -0.303 3.473 1.00 94.31 185 PHE A C 1
ATOM 1470 O O . PHE A 1 185 ? -19.484 -0.745 4.259 1.00 94.31 185 PHE A O 1
ATOM 1477 N N . GLN A 1 186 ? -18.866 0.768 2.718 1.00 90.00 186 GLN A N 1
ATOM 1478 C CA . GLN A 1 186 ? -20.123 1.498 2.683 1.00 90.00 186 GLN A CA 1
ATOM 1479 C C . GLN A 1 186 ? -20.452 1.882 1.250 1.00 90.00 186 GLN A C 1
ATOM 1481 O O . GLN A 1 186 ? -19.599 2.386 0.516 1.00 90.00 186 GLN A O 1
ATOM 1486 N N . HIS A 1 187 ? -21.716 1.693 0.879 1.00 86.56 187 HIS A N 1
ATOM 1487 C CA . HIS A 1 187 ? -22.204 2.004 -0.458 1.00 86.56 187 HIS A CA 1
ATOM 1488 C C . HIS A 1 187 ? -21.945 3.471 -0.831 1.00 86.56 187 HIS A C 1
ATOM 1490 O O . HIS A 1 187 ? -21.514 3.765 -1.941 1.00 86.56 187 HIS A O 1
ATOM 1496 N N . GLU A 1 188 ? -22.132 4.393 0.112 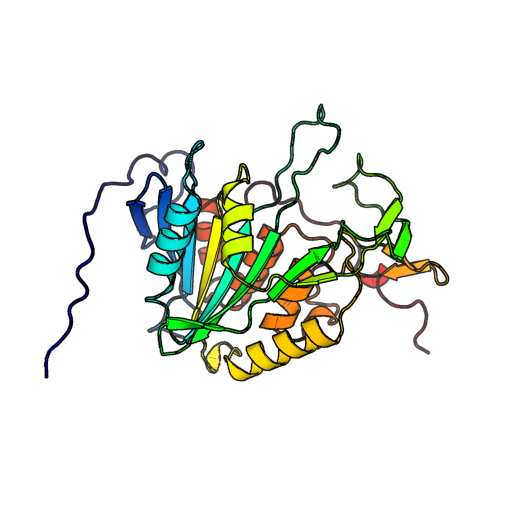1.00 88.69 188 GLU A N 1
ATOM 1497 C CA . GLU A 1 188 ? -21.974 5.831 -0.097 1.00 88.69 188 GLU A CA 1
ATOM 1498 C C . GLU A 1 188 ? -20.509 6.260 -0.278 1.00 88.69 188 GLU A C 1
ATOM 1500 O O . GLU A 1 188 ? -20.243 7.331 -0.816 1.00 88.69 188 GLU A O 1
ATOM 1505 N N . LEU A 1 189 ? -19.551 5.416 0.121 1.00 88.62 189 LEU A N 1
ATOM 1506 C CA . LEU A 1 189 ? -18.126 5.606 -0.167 1.00 88.62 189 LEU A CA 1
ATOM 1507 C C . LEU A 1 189 ? -17.723 5.029 -1.532 1.00 88.62 189 LEU A C 1
ATOM 1509 O O . LEU A 1 189 ? -16.551 5.096 -1.897 1.00 88.62 189 LEU A O 1
ATOM 1513 N N . GLY A 1 190 ? -18.663 4.429 -2.270 1.00 88.25 190 GLY A N 1
ATOM 1514 C CA . GLY A 1 190 ? -18.390 3.778 -3.550 1.00 88.25 190 GLY A CA 1
ATOM 1515 C C . GLY A 1 190 ? -17.535 2.515 -3.423 1.00 88.25 190 GLY A C 1
ATOM 1516 O O . GLY A 1 190 ? -16.977 2.058 -4.416 1.00 88.25 190 GLY A O 1
ATOM 1517 N N . ILE A 1 191 ? -17.418 1.945 -2.218 1.00 90.50 191 ILE A N 1
ATOM 1518 C CA . ILE A 1 191 ? -16.645 0.727 -1.958 1.00 90.50 191 ILE A CA 1
ATOM 1519 C C . ILE A 1 191 ? -17.497 -0.320 -1.255 1.00 90.50 191 ILE A C 1
ATOM 1521 O O . ILE A 1 191 ? -18.167 -0.068 -0.258 1.00 90.50 191 ILE A O 1
ATOM 1525 N N . ASN A 1 192 ? -17.433 -1.546 -1.753 1.00 94.25 192 ASN A N 1
ATOM 1526 C CA . ASN A 1 192 ? -18.054 -2.693 -1.114 1.00 94.25 192 ASN A CA 1
ATOM 1527 C C . ASN A 1 192 ? -17.153 -3.920 -1.271 1.00 94.25 192 ASN A C 1
ATOM 1529 O O . ASN A 1 192 ? -16.315 -3.985 -2.177 1.00 94.25 192 ASN A O 1
ATOM 1533 N N . GLN A 1 193 ? -17.348 -4.899 -0.390 1.00 95.81 193 GLN A N 1
ATOM 1534 C CA . GLN A 1 193 ? -16.514 -6.093 -0.352 1.00 95.81 193 GLN A CA 1
ATOM 1535 C C . GLN A 1 193 ? -16.578 -6.889 -1.662 1.00 95.81 193 GLN A C 1
ATOM 1537 O O . GLN A 1 193 ? -15.544 -7.314 -2.154 1.00 95.81 193 GLN A O 1
ATOM 1542 N N . SER A 1 194 ? -17.759 -7.046 -2.268 1.00 96.19 194 SER A N 1
ATOM 1543 C CA . SER A 1 194 ? -17.924 -7.841 -3.494 1.00 96.19 194 SER A CA 1
ATOM 1544 C C . SER A 1 194 ? -17.127 -7.275 -4.671 1.00 96.19 194 SER A C 1
ATOM 1546 O O . SER A 1 194 ? -16.473 -8.023 -5.404 1.00 96.19 194 SER A O 1
ATOM 1548 N N . THR A 1 195 ? -17.166 -5.954 -4.858 1.00 95.25 195 THR A N 1
ATOM 1549 C CA . THR A 1 195 ? -16.389 -5.266 -5.894 1.00 95.25 195 THR A CA 1
ATOM 1550 C C . THR A 1 195 ? -14.894 -5.397 -5.620 1.00 95.25 195 THR A C 1
ATOM 1552 O O . THR A 1 195 ? -14.151 -5.773 -6.524 1.00 95.25 195 THR A O 1
ATOM 1555 N N . TYR A 1 196 ? -14.463 -5.193 -4.369 1.00 97.19 196 TYR A N 1
ATOM 1556 C CA . TYR A 1 196 ? -13.067 -5.389 -3.971 1.00 97.19 196 TYR A CA 1
ATOM 1557 C C . TYR A 1 196 ? -12.573 -6.814 -4.268 1.00 97.19 196 TYR A C 1
ATOM 1559 O O . TYR A 1 196 ? -11.555 -6.983 -4.937 1.00 97.19 196 TYR A O 1
ATOM 1567 N N . SER A 1 197 ? -13.315 -7.842 -3.844 1.00 97.19 197 SER A N 1
ATOM 1568 C CA . SER A 1 197 ? -12.965 -9.250 -4.070 1.00 97.19 197 SER A CA 1
ATOM 1569 C C . SER A 1 197 ? -12.876 -9.588 -5.560 1.00 97.19 197 SER A C 1
ATOM 1571 O O . SER A 1 197 ? -11.969 -10.302 -5.988 1.00 97.19 197 SER A O 1
ATOM 1573 N N . SER A 1 198 ? -13.792 -9.047 -6.369 1.00 97.06 198 SER A N 1
ATOM 1574 C CA . SER A 1 198 ? -13.792 -9.251 -7.822 1.00 97.06 198 SER A CA 1
ATOM 1575 C C . SER A 1 198 ? -12.559 -8.619 -8.471 1.00 97.06 198 SER A C 1
ATOM 1577 O O . SER A 1 198 ? -11.861 -9.280 -9.240 1.00 97.06 198 SER A O 1
ATOM 1579 N N . ASN A 1 199 ? -12.229 -7.379 -8.103 1.00 96.88 199 ASN A N 1
ATOM 1580 C CA . ASN A 1 199 ? -11.036 -6.685 -8.588 1.00 96.88 199 ASN A CA 1
ATOM 1581 C C . ASN A 1 199 ? -9.745 -7.398 -8.160 1.00 96.88 199 ASN A C 1
ATOM 1583 O O . ASN A 1 199 ? -8.841 -7.595 -8.972 1.00 96.88 199 ASN A O 1
ATOM 1587 N N . ALA A 1 200 ? -9.670 -7.819 -6.895 1.00 96.81 200 ALA A N 1
ATOM 1588 C CA . ALA A 1 200 ? -8.546 -8.563 -6.339 1.00 96.81 200 ALA A CA 1
ATOM 1589 C C . ALA A 1 200 ? -8.285 -9.853 -7.135 1.00 96.81 200 ALA A C 1
ATOM 1591 O O . ALA A 1 200 ? -7.159 -10.106 -7.572 1.00 96.81 200 ALA A O 1
ATOM 1592 N N . LYS A 1 201 ? -9.341 -10.630 -7.397 1.00 96.94 201 LYS A N 1
ATOM 1593 C CA . LYS A 1 201 ? -9.265 -11.844 -8.213 1.00 96.94 201 LYS A CA 1
ATOM 1594 C C . LYS A 1 201 ? -8.755 -11.548 -9.627 1.00 96.94 201 LYS A C 1
ATOM 1596 O O . LYS A 1 201 ? -7.802 -12.191 -10.062 1.00 96.94 201 LYS A O 1
ATOM 1601 N N . LEU A 1 202 ? -9.320 -10.543 -10.300 1.00 95.88 202 LEU A N 1
ATOM 1602 C CA . LEU A 1 202 ? -8.901 -10.151 -11.651 1.00 95.88 202 LEU A CA 1
ATOM 1603 C C . LEU A 1 202 ? -7.418 -9.765 -11.712 1.00 95.88 202 LEU A C 1
ATOM 1605 O O . LEU A 1 202 ? -6.719 -10.160 -12.638 1.00 95.88 202 LEU A O 1
ATOM 1609 N N . ILE A 1 203 ? -6.907 -9.039 -10.716 1.00 94.88 203 ILE A N 1
ATOM 1610 C CA . ILE A 1 203 ? -5.492 -8.638 -10.658 1.00 94.88 203 ILE A CA 1
ATOM 1611 C C . ILE A 1 203 ? -4.561 -9.844 -10.526 1.00 94.88 203 ILE A C 1
ATOM 1613 O O . ILE A 1 203 ? -3.501 -9.882 -11.159 1.00 94.88 203 ILE A O 1
ATOM 1617 N N . ILE A 1 204 ? -4.942 -10.824 -9.703 1.00 95.75 204 ILE A N 1
ATOM 1618 C CA . ILE A 1 204 ? -4.177 -12.065 -9.543 1.00 95.75 204 ILE A CA 1
ATOM 1619 C C . ILE A 1 204 ? -4.197 -12.860 -10.856 1.00 95.75 204 ILE A C 1
ATOM 1621 O O . ILE A 1 204 ? -3.144 -13.311 -11.305 1.00 95.75 204 ILE A O 1
ATOM 1625 N N . GLU A 1 205 ? -5.363 -12.982 -11.495 1.00 95.44 205 GLU A N 1
ATOM 1626 C CA . GLU A 1 205 ? -5.551 -13.717 -12.754 1.00 95.44 205 GLU A CA 1
ATOM 1627 C C . GLU A 1 205 ? -4.817 -13.075 -13.938 1.00 95.44 205 GLU A C 1
ATOM 1629 O O . GLU A 1 205 ? -4.180 -13.779 -14.720 1.00 95.44 205 GLU A O 1
ATOM 1634 N N . GLN A 1 206 ? -4.832 -11.741 -14.042 1.00 93.38 206 GLN A N 1
ATOM 1635 C CA . GLN A 1 206 ? -4.079 -10.999 -15.059 1.00 93.38 206 GLN A CA 1
ATOM 1636 C C . GLN A 1 206 ? -2.573 -11.241 -14.956 1.00 93.38 206 GLN A C 1
ATOM 1638 O O . GLN A 1 206 ? -1.866 -11.136 -15.960 1.00 93.38 206 GLN A O 1
ATOM 1643 N N . ASN A 1 207 ? -2.078 -11.538 -13.748 1.00 92.75 207 ASN A N 1
ATOM 1644 C CA . ASN A 1 207 ? -0.704 -11.958 -13.493 1.00 92.75 207 ASN A CA 1
ATOM 1645 C C . ASN A 1 207 ? 0.344 -11.043 -14.164 1.00 92.75 207 ASN A C 1
ATOM 1647 O O . ASN A 1 207 ? 1.375 -11.502 -14.665 1.00 92.75 207 ASN A O 1
ATOM 1651 N N . SER A 1 208 ? 0.074 -9.730 -14.208 1.00 93.44 208 SER A N 1
ATOM 1652 C CA . SER A 1 208 ? 0.899 -8.790 -14.969 1.00 93.44 208 SER A CA 1
ATOM 1653 C C . SER A 1 208 ? 2.335 -8.760 -14.427 1.00 93.44 208 SER A C 1
ATOM 1655 O O . SER A 1 208 ? 2.508 -8.722 -13.200 1.00 93.44 208 SER A O 1
ATOM 1657 N N . PRO A 1 209 ? 3.369 -8.710 -15.291 1.00 95.81 209 PRO A N 1
ATOM 1658 C CA . PRO A 1 209 ? 4.767 -8.642 -14.867 1.00 95.81 209 PRO A CA 1
ATOM 1659 C C . PRO A 1 209 ? 5.021 -7.568 -13.806 1.00 95.81 209 PRO A C 1
ATOM 1661 O O . PRO A 1 209 ? 4.409 -6.504 -13.829 1.00 95.81 209 PRO A O 1
ATOM 1664 N N . TYR A 1 210 ? 5.925 -7.838 -12.868 1.00 95.69 210 TYR A N 1
ATOM 1665 C CA . TYR A 1 210 ? 6.333 -6.864 -11.865 1.00 95.69 210 TYR A CA 1
ATOM 1666 C C . TYR A 1 210 ? 7.423 -5.945 -12.421 1.00 95.69 210 TYR A C 1
ATOM 1668 O O . TYR A 1 210 ? 8.505 -6.404 -12.808 1.00 95.69 210 TYR A O 1
ATOM 1676 N N . SER A 1 211 ? 7.163 -4.641 -12.377 1.00 93.25 211 SER A N 1
ATOM 1677 C CA . SER A 1 211 ? 8.148 -3.582 -12.592 1.00 93.25 211 SER A CA 1
ATOM 1678 C C . SER A 1 211 ? 8.088 -2.597 -11.432 1.00 93.25 211 SER A C 1
ATOM 1680 O O . SER A 1 211 ? 7.016 -2.110 -11.084 1.00 93.25 211 SER A O 1
ATOM 1682 N N . LEU A 1 212 ? 9.240 -2.313 -10.817 1.00 88.62 212 LEU A N 1
ATOM 1683 C CA . LEU A 1 212 ? 9.308 -1.379 -9.690 1.00 88.62 212 LEU A CA 1
ATOM 1684 C C . LEU A 1 212 ? 8.948 0.051 -10.120 1.00 88.62 212 LEU A C 1
ATOM 1686 O O . LEU A 1 212 ? 8.285 0.757 -9.368 1.00 88.62 212 LEU A O 1
ATOM 1690 N N . MET A 1 213 ? 9.389 0.441 -11.318 1.00 88.75 213 MET A N 1
ATOM 1691 C CA . MET A 1 213 ? 9.274 1.785 -11.891 1.00 88.75 213 MET A CA 1
ATOM 1692 C C . MET A 1 213 ? 8.763 1.691 -13.332 1.00 88.75 213 MET A C 1
ATOM 1694 O O . MET A 1 213 ? 8.845 0.620 -13.948 1.00 88.75 213 MET A O 1
ATOM 1698 N N . SER A 1 214 ? 8.257 2.800 -13.863 1.00 90.06 214 SER A N 1
ATOM 1699 C CA . SER A 1 214 ? 7.847 2.901 -15.259 1.00 90.06 214 SER A CA 1
ATOM 1700 C C . SER A 1 214 ? 9.035 2.697 -16.198 1.00 90.06 214 SER A C 1
ATOM 1702 O O . SER A 1 214 ? 10.193 3.005 -15.887 1.00 90.06 214 SER A O 1
ATOM 1704 N N . THR A 1 215 ? 8.753 2.135 -17.368 1.00 91.75 215 THR A N 1
ATOM 1705 C CA . THR A 1 215 ? 9.762 1.756 -18.363 1.00 91.75 215 THR A CA 1
ATOM 1706 C C . THR A 1 215 ? 9.419 2.307 -19.727 1.00 91.75 215 THR A C 1
ATOM 1708 O O . THR A 1 215 ? 8.251 2.441 -20.051 1.00 91.75 215 THR A O 1
ATOM 1711 N N . ILE A 1 216 ? 10.422 2.554 -20.555 1.00 90.38 216 ILE A N 1
ATOM 1712 C CA . ILE A 1 216 ? 10.205 2.929 -21.952 1.00 90.38 216 ILE A CA 1
ATOM 1713 C C . ILE A 1 216 ? 9.756 1.679 -22.722 1.00 90.38 216 ILE A C 1
ATOM 1715 O O . ILE A 1 216 ? 10.346 0.601 -22.554 1.00 90.38 216 ILE A O 1
ATOM 1719 N N . HIS A 1 217 ? 8.704 1.803 -23.538 1.00 88.69 217 HIS A N 1
ATOM 1720 C CA . HIS A 1 217 ? 8.251 0.730 -24.418 1.00 88.69 217 HIS A CA 1
ATOM 1721 C C . HIS A 1 217 ? 9.413 0.299 -25.324 1.00 88.69 217 HIS A C 1
ATOM 1723 O O . HIS A 1 217 ? 10.030 1.161 -25.951 1.00 88.69 217 HIS A O 1
ATOM 1729 N N . PRO A 1 218 ? 9.730 -1.006 -25.425 1.00 85.25 218 PRO A N 1
ATOM 1730 C CA . PRO A 1 218 ? 10.899 -1.467 -26.177 1.00 85.25 218 PRO A CA 1
ATOM 1731 C C . PRO A 1 218 ? 10.863 -1.107 -27.670 1.00 85.25 218 PRO A C 1
ATOM 1733 O O . PRO A 1 218 ? 11.920 -1.007 -28.279 1.00 85.25 218 PRO A O 1
ATOM 1736 N N . GLU A 1 219 ? 9.670 -0.914 -28.237 1.00 84.62 219 GLU A N 1
ATOM 1737 C CA . GLU A 1 219 ? 9.472 -0.749 -29.688 1.00 84.62 219 GLU A CA 1
ATOM 1738 C C . GLU A 1 219 ? 8.852 0.594 -30.100 1.00 84.62 219 GLU A C 1
ATOM 1740 O O . GLU A 1 219 ? 9.011 1.010 -31.240 1.00 84.62 219 GLU A O 1
ATOM 1745 N N . TYR A 1 220 ? 8.151 1.287 -29.197 1.00 79.62 220 TYR A N 1
ATOM 1746 C CA . TYR A 1 220 ? 7.206 2.351 -29.583 1.00 79.62 220 TYR A CA 1
ATOM 1747 C C . TYR A 1 220 ? 7.459 3.688 -28.876 1.00 79.62 220 TYR A C 1
ATOM 1749 O O . TYR A 1 220 ? 6.661 4.607 -29.010 1.00 79.62 220 TYR A O 1
ATOM 1757 N N . GLY A 1 221 ? 8.537 3.809 -28.096 1.00 73.81 221 GLY A N 1
ATOM 1758 C CA . GLY A 1 221 ? 8.982 5.080 -27.509 1.00 73.81 221 GLY A CA 1
ATOM 1759 C C . GLY A 1 221 ? 8.114 5.680 -26.391 1.00 73.81 221 GLY A C 1
ATOM 1760 O O . GLY A 1 221 ? 8.633 6.497 -25.640 1.00 73.81 221 GLY A O 1
ATOM 1761 N N . TYR A 1 222 ? 6.853 5.267 -26.222 1.00 83.31 222 TYR A N 1
ATOM 1762 C CA . TYR A 1 222 ? 5.985 5.724 -25.125 1.00 83.31 222 TYR A CA 1
ATOM 1763 C C . TYR A 1 222 ? 6.313 5.039 -23.790 1.00 83.31 222 TYR A C 1
ATOM 1765 O O . TYR A 1 222 ? 7.012 4.019 -23.743 1.00 83.31 222 TYR A O 1
ATOM 1773 N N . TYR A 1 223 ? 5.811 5.581 -22.679 1.00 87.50 223 TYR A N 1
ATOM 1774 C CA . TYR A 1 223 ? 6.078 5.037 -21.349 1.00 87.50 223 TYR A CA 1
ATOM 1775 C C . TYR A 1 223 ? 5.061 3.970 -20.933 1.00 87.50 223 TYR A C 1
ATOM 1777 O O . TYR A 1 223 ? 3.847 4.148 -20.971 1.00 87.50 223 TYR A O 1
ATOM 1785 N N . LEU A 1 224 ? 5.581 2.842 -20.466 1.00 86.88 224 LEU A N 1
ATOM 1786 C CA . LEU A 1 224 ? 4.842 1.790 -19.786 1.00 86.88 224 LEU A CA 1
ATOM 1787 C C . LEU A 1 224 ? 4.859 2.041 -18.282 1.00 86.88 224 LEU A C 1
ATOM 1789 O O . LEU A 1 224 ? 5.930 2.114 -17.676 1.00 86.88 224 LEU A O 1
ATOM 1793 N N . ARG A 1 225 ? 3.671 2.097 -17.682 1.00 86.88 225 ARG A N 1
ATOM 1794 C CA . ARG A 1 225 ? 3.474 2.321 -16.244 1.00 86.88 225 ARG A CA 1
ATOM 1795 C C . ARG A 1 225 ? 4.118 1.213 -15.403 1.00 86.88 225 ARG A C 1
ATOM 1797 O O . ARG A 1 225 ? 4.217 0.057 -15.833 1.00 86.88 225 ARG A O 1
ATOM 1804 N N . SER A 1 226 ? 4.540 1.552 -14.184 1.00 88.81 226 SER A N 1
ATOM 1805 C CA . SER A 1 226 ? 4.943 0.543 -13.205 1.00 88.81 226 SER A CA 1
ATOM 1806 C C . SER A 1 226 ? 3.778 -0.378 -12.845 1.00 88.81 226 SER A C 1
ATOM 1808 O O . SER A 1 226 ? 2.645 0.050 -12.649 1.00 88.81 226 SER A O 1
ATOM 1810 N N . SER A 1 227 ? 4.065 -1.673 -12.726 1.00 92.06 227 SER A N 1
ATOM 1811 C CA . SER A 1 227 ? 3.097 -2.686 -12.311 1.00 92.06 227 SER A CA 1
ATOM 1812 C C . SER A 1 227 ? 3.583 -3.346 -11.022 1.00 92.06 227 SER A C 1
ATOM 1814 O O . SER A 1 227 ? 3.973 -4.517 -10.987 1.00 92.06 227 SER A O 1
ATOM 1816 N N . ASN A 1 228 ? 3.601 -2.557 -9.951 1.00 92.94 228 ASN A N 1
ATOM 1817 C CA . ASN A 1 228 ? 4.109 -2.921 -8.627 1.00 92.94 228 ASN A CA 1
ATOM 1818 C C . ASN A 1 228 ? 2.965 -3.088 -7.603 1.00 92.94 228 ASN A C 1
ATOM 1820 O O . ASN A 1 228 ? 1.798 -3.253 -7.964 1.00 92.94 228 ASN A O 1
ATOM 1824 N N . CYS A 1 229 ? 3.303 -3.087 -6.312 1.00 94.50 229 CYS A N 1
ATOM 1825 C CA . CYS A 1 229 ? 2.332 -3.178 -5.225 1.00 94.50 229 CYS A CA 1
ATOM 1826 C C . CYS A 1 229 ? 1.342 -2.009 -5.184 1.00 94.50 229 CYS A C 1
ATOM 1828 O O . CYS A 1 229 ? 0.176 -2.234 -4.881 1.00 94.50 229 CYS A O 1
ATOM 1830 N N . ASN A 1 230 ? 1.763 -0.793 -5.540 1.00 93.69 230 ASN A N 1
ATOM 1831 C CA . ASN A 1 230 ? 0.880 0.372 -5.569 1.00 93.69 230 ASN A CA 1
ATOM 1832 C C . ASN A 1 230 ? -0.227 0.201 -6.606 1.00 93.69 230 ASN A C 1
ATOM 1834 O O . ASN A 1 230 ? -1.402 0.331 -6.279 1.00 93.69 230 ASN A O 1
ATOM 1838 N N . HIS A 1 231 ? 0.167 -0.163 -7.826 1.00 92.44 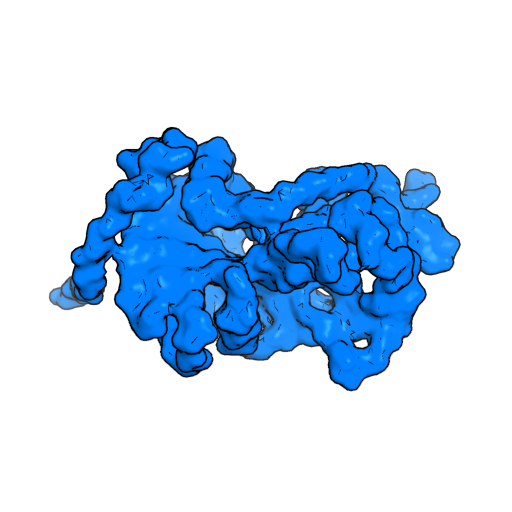231 HIS A N 1
ATOM 1839 C CA . HIS A 1 231 ? -0.750 -0.430 -8.929 1.00 92.44 231 HIS A CA 1
ATOM 1840 C C . HIS A 1 231 ? -1.759 -1.535 -8.573 1.00 92.44 231 HIS A C 1
ATOM 1842 O O . HIS A 1 231 ? -2.951 -1.401 -8.825 1.00 92.44 231 HIS A O 1
ATOM 1848 N N . ALA A 1 232 ? -1.292 -2.616 -7.938 1.00 95.12 232 ALA A N 1
ATOM 1849 C CA . ALA A 1 232 ? -2.161 -3.711 -7.511 1.00 95.12 232 ALA A CA 1
ATOM 1850 C C . ALA A 1 232 ? -3.141 -3.296 -6.399 1.00 95.12 232 ALA A C 1
ATOM 1852 O O . ALA A 1 232 ? -4.311 -3.655 -6.458 1.00 95.12 232 ALA A O 1
ATOM 1853 N N . VAL A 1 233 ? -2.687 -2.539 -5.395 1.00 96.06 233 VAL A N 1
ATOM 1854 C CA . VAL A 1 233 ? -3.559 -2.074 -4.307 1.00 96.06 233 VAL A CA 1
ATOM 1855 C C . VAL A 1 233 ? -4.611 -1.102 -4.828 1.00 96.06 233 VAL A C 1
ATOM 1857 O O . VAL A 1 233 ? -5.786 -1.268 -4.517 1.00 96.06 233 VAL A O 1
ATOM 1860 N N . GLU A 1 234 ? -4.222 -0.126 -5.645 1.00 93.81 234 GLU A N 1
ATOM 1861 C CA . GLU A 1 234 ? -5.170 0.827 -6.220 1.00 93.81 234 GLU A CA 1
ATOM 1862 C C . GLU A 1 234 ? -6.201 0.133 -7.114 1.00 93.81 234 GLU A C 1
ATOM 1864 O O . GLU A 1 234 ? -7.398 0.364 -6.952 1.00 93.81 234 GLU A O 1
ATOM 1869 N N . GLY A 1 235 ? -5.752 -0.777 -7.984 1.00 93.81 235 GLY A N 1
ATOM 1870 C CA . GLY A 1 235 ? -6.647 -1.544 -8.847 1.00 93.81 235 GLY A CA 1
ATOM 1871 C C . GLY A 1 235 ? -7.601 -2.437 -8.061 1.00 93.81 235 GLY A C 1
ATOM 1872 O O . GLY A 1 235 ? -8.746 -2.608 -8.464 1.00 93.81 235 GLY A O 1
ATOM 1873 N N . ALA A 1 236 ? -7.172 -2.985 -6.922 1.00 96.00 236 ALA A N 1
ATOM 1874 C CA . ALA A 1 236 ? -8.049 -3.789 -6.078 1.00 96.00 236 ALA A CA 1
ATOM 1875 C C . ALA A 1 236 ? -9.150 -2.925 -5.446 1.00 96.00 236 ALA A C 1
ATOM 1877 O O . ALA A 1 236 ? -10.309 -3.333 -5.389 1.00 96.00 236 ALA A O 1
ATOM 1878 N N . VAL A 1 237 ? -8.802 -1.711 -5.009 1.00 95.25 237 VAL A N 1
ATOM 1879 C CA . VAL A 1 237 ? -9.734 -0.795 -4.339 1.00 95.25 237 VAL A CA 1
ATOM 1880 C C . VAL A 1 237 ? -10.713 -0.147 -5.319 1.00 95.25 237 VAL A C 1
ATOM 1882 O O . VAL A 1 237 ? -11.906 -0.108 -5.033 1.00 95.25 237 VAL A O 1
ATOM 1885 N N . PHE A 1 238 ? -10.232 0.341 -6.463 1.00 92.31 238 PHE A N 1
ATOM 1886 C CA . PHE A 1 238 ? -11.019 1.179 -7.376 1.00 92.31 238 PHE A CA 1
ATOM 1887 C C . PHE A 1 238 ? -11.292 0.548 -8.750 1.00 92.31 238 PHE A C 1
ATOM 1889 O O . PHE A 1 238 ? -12.074 1.089 -9.527 1.00 92.31 238 PHE A O 1
ATOM 1896 N N . GLY A 1 239 ? -10.708 -0.615 -9.039 1.00 91.38 239 GLY A N 1
ATOM 1897 C CA . GLY A 1 239 ? -10.797 -1.278 -10.339 1.00 91.38 239 GLY A CA 1
ATOM 1898 C C . GLY A 1 239 ? -9.639 -0.912 -11.270 1.00 91.38 239 GLY A C 1
ATOM 1899 O O . GLY A 1 239 ? -8.963 0.100 -11.116 1.00 91.38 239 GLY A O 1
ATOM 1900 N N . MET A 1 240 ? -9.388 -1.755 -12.271 1.00 84.56 240 MET A N 1
ATOM 1901 C CA . MET A 1 240 ? -8.287 -1.541 -13.223 1.00 84.56 240 MET A CA 1
ATOM 1902 C C . MET A 1 240 ? -8.527 -0.349 -14.158 1.00 84.56 240 MET A C 1
ATOM 1904 O O . MET A 1 240 ? -7.573 0.265 -14.630 1.00 84.56 240 MET A O 1
ATOM 1908 N N . GLU A 1 241 ? -9.788 0.004 -14.402 1.00 78.88 241 GLU A N 1
ATOM 1909 C CA . GLU A 1 241 ? -10.163 1.159 -15.223 1.00 78.88 241 GLU A CA 1
ATOM 1910 C C . GLU A 1 241 ? -9.720 2.473 -14.574 1.00 78.88 241 GLU A C 1
ATOM 1912 O O . GLU A 1 241 ? -9.129 3.313 -15.246 1.00 78.88 241 GLU A O 1
ATOM 1917 N N . SER A 1 242 ? -9.876 2.617 -13.253 1.00 72.56 242 SER A N 1
ATOM 1918 C CA . SER A 1 242 ? -9.454 3.829 -12.538 1.00 72.56 242 SER A CA 1
ATOM 1919 C C . SER A 1 242 ? -7.935 3.990 -12.466 1.00 72.56 242 SER A C 1
ATOM 1921 O O . SER A 1 242 ? -7.435 5.101 -12.337 1.00 72.56 242 SER A O 1
ATOM 1923 N N . VAL A 1 243 ? -7.193 2.879 -12.498 1.00 67.31 243 VAL A N 1
ATOM 1924 C CA . VAL A 1 243 ? -5.722 2.896 -12.533 1.00 67.31 243 VAL A CA 1
ATOM 1925 C C . VAL A 1 243 ? -5.215 3.280 -13.921 1.00 67.31 243 VAL A C 1
ATOM 1927 O O . VAL A 1 243 ? -4.114 3.815 -14.061 1.00 67.31 243 VAL A O 1
ATOM 1930 N N . ASN A 1 244 ? -6.019 3.007 -14.951 1.00 64.88 244 ASN A N 1
ATOM 1931 C CA . ASN A 1 244 ? -5.723 3.338 -16.337 1.00 64.88 244 ASN A CA 1
ATOM 1932 C C . ASN A 1 244 ? -6.174 4.756 -16.719 1.00 64.88 244 ASN A C 1
ATOM 1934 O O . ASN A 1 244 ? -5.536 5.366 -17.582 1.00 64.88 244 ASN A O 1
ATOM 1938 N N . ASP A 1 245 ? -7.167 5.303 -16.019 1.00 64.69 245 ASP A N 1
ATOM 1939 C CA . ASP A 1 245 ? -7.635 6.683 -16.147 1.00 64.69 245 ASP A CA 1
ATOM 1940 C C . ASP A 1 245 ? -6.499 7.702 -15.926 1.00 64.69 245 ASP A C 1
ATOM 1942 O O . ASP A 1 245 ? -5.805 7.707 -14.903 1.00 64.69 245 ASP A O 1
ATOM 1946 N N . SER A 1 246 ? -6.284 8.555 -16.929 1.00 51.50 246 SER A N 1
ATOM 1947 C CA . SER A 1 246 ? -5.170 9.500 -17.002 1.00 51.50 246 SER A CA 1
ATOM 1948 C C . SER A 1 246 ? -5.197 10.550 -15.897 1.00 51.50 246 SER A C 1
ATOM 1950 O O . SER A 1 246 ? -4.126 10.952 -15.446 1.00 51.50 246 SER A O 1
ATOM 1952 N N . GLU A 1 247 ? -6.376 10.956 -15.417 1.00 56.12 247 GLU A N 1
ATOM 1953 C CA . GLU A 1 247 ? -6.499 12.006 -14.393 1.00 56.12 247 GLU A CA 1
ATOM 1954 C C . GLU A 1 247 ? -6.1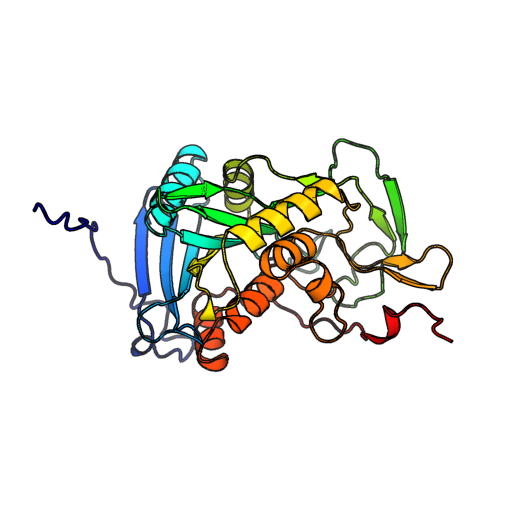59 11.503 -12.981 1.00 56.12 247 GLU A C 1
ATOM 1956 O O . GLU A 1 247 ? -5.742 12.277 -12.116 1.00 56.12 247 GLU A O 1
ATOM 1961 N N . ASN A 1 248 ? -6.291 10.194 -12.751 1.00 53.59 248 ASN A N 1
ATOM 1962 C CA . ASN A 1 248 ? -6.222 9.585 -11.423 1.00 53.59 248 ASN A CA 1
ATOM 1963 C C . ASN A 1 248 ? -5.011 8.670 -11.203 1.00 53.59 248 ASN A C 1
ATOM 1965 O O . ASN A 1 248 ? -4.715 8.326 -10.057 1.00 53.59 248 ASN A O 1
ATOM 1969 N N . ALA A 1 249 ? -4.306 8.291 -12.266 1.00 57.38 249 ALA A N 1
ATOM 1970 C CA . ALA A 1 249 ? -3.270 7.273 -12.201 1.00 57.38 249 ALA A CA 1
ATOM 1971 C C . ALA A 1 249 ? -2.049 7.668 -11.345 1.00 57.38 249 ALA A C 1
ATOM 1973 O O . ALA A 1 249 ? -1.490 8.768 -11.420 1.00 57.38 249 ALA A O 1
ATOM 1974 N N . ASN A 1 250 ? -1.602 6.716 -10.523 1.00 62.91 250 ASN A N 1
ATOM 1975 C CA . ASN A 1 250 ? -0.447 6.859 -9.645 1.00 62.91 250 ASN A CA 1
ATOM 1976 C C . ASN A 1 250 ? 0.841 6.378 -10.324 1.00 62.91 250 ASN A C 1
ATOM 1978 O O . ASN A 1 250 ? 1.181 5.198 -10.279 1.00 62.91 250 ASN A O 1
ATOM 1982 N N . TYR A 1 251 ? 1.591 7.305 -10.922 1.00 71.25 251 TYR A N 1
ATOM 1983 C CA . TYR A 1 251 ? 2.842 6.989 -11.618 1.00 71.25 251 TYR A CA 1
ATOM 1984 C C . TYR A 1 251 ? 4.050 7.071 -10.689 1.00 71.25 251 TYR A C 1
ATOM 1986 O O . TYR A 1 251 ? 4.369 8.143 -10.179 1.00 71.25 251 TYR A O 1
ATOM 1994 N N . ASP A 1 252 ? 4.735 5.945 -10.482 1.00 76.31 252 ASP A N 1
ATOM 1995 C CA . ASP A 1 252 ? 6.005 5.867 -9.739 1.00 76.31 252 ASP A CA 1
ATOM 1996 C C . ASP A 1 252 ? 5.984 6.605 -8.391 1.00 76.31 252 ASP A C 1
ATOM 1998 O O . ASP A 1 252 ? 6.965 7.207 -7.954 1.00 76.31 252 ASP A O 1
ATOM 2002 N N . LEU A 1 253 ? 4.832 6.591 -7.726 1.00 82.69 253 LEU A N 1
ATOM 2003 C CA . LEU A 1 253 ? 4.672 7.220 -6.426 1.00 82.69 253 LEU A CA 1
ATOM 2004 C C . LEU A 1 253 ? 5.301 6.350 -5.343 1.00 82.69 253 LEU A C 1
ATOM 2006 O O . LEU A 1 253 ? 5.382 5.123 -5.456 1.00 82.69 253 LEU A O 1
ATOM 2010 N N . SER A 1 254 ? 5.718 6.990 -4.255 1.00 88.38 254 SER A N 1
ATOM 2011 C CA . SER A 1 254 ? 6.121 6.250 -3.059 1.00 88.38 254 SER A CA 1
ATOM 2012 C C . SER A 1 254 ? 4.927 5.477 -2.477 1.00 88.38 254 SER A C 1
ATOM 2014 O O . SER A 1 254 ? 3.771 5.850 -2.681 1.00 88.38 254 SER A O 1
ATOM 2016 N N . CYS A 1 255 ? 5.180 4.390 -1.743 1.00 92.00 255 CYS A N 1
ATOM 2017 C CA . CYS A 1 255 ? 4.094 3.572 -1.179 1.00 92.00 255 CYS A CA 1
ATOM 2018 C C . CYS A 1 255 ? 3.161 4.397 -0.274 1.00 92.00 255 CYS A C 1
ATOM 2020 O O . CYS A 1 255 ? 1.938 4.326 -0.391 1.00 92.00 255 CYS A O 1
ATOM 2022 N N . GLN A 1 256 ? 3.738 5.242 0.578 1.00 93.12 256 GLN A N 1
ATOM 2023 C CA . GLN A 1 256 ? 2.982 6.134 1.448 1.00 93.12 256 GLN A CA 1
ATOM 2024 C C . GLN A 1 256 ? 2.130 7.144 0.673 1.00 93.12 256 GLN A C 1
ATOM 2026 O O . GLN A 1 256 ? 1.003 7.409 1.072 1.00 93.12 256 GLN A O 1
ATOM 2031 N N . GLU A 1 257 ? 2.605 7.656 -0.461 1.00 91.62 257 GLU A N 1
ATOM 2032 C CA . GLU A 1 257 ? 1.855 8.617 -1.270 1.00 91.62 257 GLU A CA 1
ATOM 2033 C C . GLU A 1 257 ? 0.604 7.993 -1.895 1.00 91.62 257 GLU A C 1
ATOM 2035 O O . GLU A 1 257 ? -0.462 8.606 -1.870 1.00 91.62 257 GLU A O 1
ATOM 2040 N N . VAL A 1 258 ? 0.696 6.749 -2.374 1.00 91.69 258 VAL A N 1
ATOM 2041 C CA . VAL A 1 258 ? -0.470 6.016 -2.896 1.00 91.69 258 VAL A CA 1
ATOM 2042 C C . VAL A 1 258 ? -1.487 5.738 -1.798 1.00 91.69 258 VAL A C 1
ATOM 2044 O O . VAL A 1 258 ? -2.670 6.011 -1.982 1.00 91.69 258 VAL A O 1
ATOM 2047 N N . ALA A 1 259 ? -1.042 5.275 -0.629 1.00 95.19 259 ALA A N 1
ATOM 2048 C CA . ALA A 1 259 ? -1.940 5.042 0.500 1.00 95.19 259 ALA A CA 1
ATOM 2049 C C . ALA A 1 259 ? -2.649 6.334 0.947 1.00 95.19 259 ALA A C 1
ATOM 2051 O O . ALA A 1 259 ? -3.861 6.333 1.162 1.00 95.19 259 ALA A O 1
ATOM 2052 N N . ILE A 1 260 ? -1.915 7.454 0.999 1.00 95.06 260 ILE A N 1
ATOM 2053 C CA . ILE A 1 260 ? -2.466 8.778 1.306 1.00 95.06 260 ILE A CA 1
ATOM 2054 C C . ILE A 1 260 ? -3.518 9.175 0.273 1.00 95.06 260 ILE A C 1
ATOM 2056 O O . ILE A 1 260 ? -4.602 9.595 0.667 1.00 95.06 260 ILE A O 1
ATOM 2060 N N . LYS A 1 261 ? -3.230 9.033 -1.027 1.00 92.38 261 LYS A N 1
ATOM 2061 C CA . LYS A 1 261 ? -4.180 9.366 -2.096 1.00 92.38 261 LYS A CA 1
ATOM 2062 C C . LYS A 1 261 ? -5.454 8.531 -2.021 1.00 92.38 261 LYS A C 1
ATOM 2064 O O . LYS A 1 261 ? -6.537 9.096 -2.144 1.00 92.38 261 LYS A O 1
ATOM 2069 N N . ILE A 1 262 ? -5.332 7.223 -1.783 1.00 93.25 262 ILE A N 1
ATOM 2070 C CA . ILE A 1 262 ? -6.489 6.338 -1.619 1.00 93.25 262 ILE A CA 1
ATOM 2071 C C . ILE A 1 262 ? -7.318 6.781 -0.405 1.00 93.25 262 ILE A C 1
ATOM 2073 O O . ILE A 1 262 ? -8.507 7.043 -0.551 1.00 93.25 262 ILE A O 1
ATOM 2077 N N . GLY A 1 263 ? -6.705 6.942 0.772 1.00 93.88 263 GLY A N 1
ATOM 2078 C CA . GLY A 1 263 ? -7.432 7.364 1.975 1.00 93.88 263 GLY A CA 1
ATOM 2079 C C . GLY A 1 263 ? -8.050 8.765 1.857 1.00 93.88 263 GLY A C 1
ATOM 2080 O O . GLY A 1 263 ? -9.174 8.981 2.305 1.00 93.88 263 GLY A O 1
ATOM 2081 N N . ALA A 1 264 ? -7.381 9.697 1.169 1.00 93.25 264 ALA A N 1
ATOM 2082 C CA . ALA A 1 264 ? -7.890 11.047 0.934 1.00 93.25 264 ALA A CA 1
ATOM 2083 C C . ALA A 1 264 ? -9.167 11.066 0.081 1.00 93.25 264 ALA A C 1
ATOM 2085 O O . ALA A 1 264 ? -9.989 11.957 0.278 1.00 93.25 264 ALA A O 1
ATOM 2086 N N . LYS A 1 265 ? -9.359 10.096 -0.830 1.00 91.69 265 LYS A N 1
ATOM 2087 C CA . LYS A 1 265 ? -10.608 9.960 -1.605 1.00 91.69 265 LYS A CA 1
ATOM 2088 C C . LYS A 1 265 ? -11.815 9.642 -0.716 1.00 91.69 265 LYS A C 1
ATOM 2090 O O . LYS A 1 265 ? -12.930 10.002 -1.071 1.00 91.69 265 LYS A O 1
ATOM 2095 N N . PHE A 1 266 ? -11.597 9.011 0.437 1.00 92.56 266 PHE A N 1
ATOM 2096 C CA . PHE A 1 266 ? -12.662 8.666 1.383 1.00 92.56 266 PHE A CA 1
ATOM 2097 C C . PHE A 1 266 ? -12.854 9.700 2.494 1.00 92.56 266 PHE A C 1
ATOM 2099 O O . PHE A 1 266 ? -13.847 9.641 3.217 1.00 92.56 266 PHE A O 1
ATOM 2106 N N . ALA A 1 267 ? -11.920 10.635 2.666 1.00 92.56 267 ALA A N 1
ATOM 2107 C CA . ALA A 1 267 ? -11.960 11.612 3.745 1.00 92.56 267 ALA A CA 1
ATOM 2108 C C . ALA A 1 267 ? -12.956 12.748 3.466 1.00 92.56 267 ALA A C 1
ATOM 2110 O O . ALA A 1 267 ? -12.993 13.302 2.371 1.00 92.56 267 ALA A O 1
ATOM 2111 N N . LEU A 1 268 ? -13.705 13.164 4.494 1.00 91.06 268 LEU A N 1
ATOM 2112 C CA . LEU A 1 268 ? -14.636 14.298 4.409 1.00 91.06 268 LEU A CA 1
ATOM 2113 C C . LEU A 1 268 ? -13.928 15.620 4.134 1.00 91.06 268 LEU A C 1
ATOM 2115 O O . LEU A 1 268 ? -14.394 16.441 3.351 1.00 91.06 268 LEU A O 1
ATOM 2119 N N . SER A 1 269 ? -12.799 15.832 4.802 1.00 91.12 269 SER A N 1
ATOM 2120 C CA . SER A 1 269 ? -11.957 17.002 4.609 1.00 91.12 269 SER A CA 1
ATOM 2121 C C . SER A 1 269 ? -10.550 16.538 4.293 1.00 91.12 269 SER A C 1
ATOM 2123 O O . SER A 1 269 ? -9.852 15.990 5.150 1.00 91.12 269 SER A O 1
ATOM 2125 N N . LYS A 1 270 ? -10.122 16.781 3.051 1.00 91.25 270 LYS A N 1
ATOM 2126 C CA . LYS A 1 270 ? -8.766 16.461 2.597 1.00 91.25 270 LYS A CA 1
ATOM 2127 C C . LYS A 1 270 ? -7.711 17.156 3.459 1.00 91.25 270 LYS A C 1
ATOM 2129 O O . LYS A 1 270 ? -6.719 16.532 3.807 1.00 91.25 270 LYS A O 1
ATOM 2134 N N . ASN A 1 271 ? -7.936 18.412 3.844 1.00 92.06 271 ASN A N 1
ATOM 2135 C CA . ASN A 1 271 ? -6.982 19.174 4.655 1.00 92.06 271 ASN A CA 1
ATOM 2136 C C . ASN A 1 271 ? -6.828 18.578 6.056 1.00 92.06 271 ASN A C 1
ATOM 2138 O O . ASN A 1 271 ? -5.711 18.345 6.505 1.00 92.06 271 ASN A O 1
ATOM 2142 N N . GLU A 1 272 ? -7.947 18.263 6.713 1.00 90.44 272 GLU A N 1
ATOM 2143 C CA . GLU A 1 272 ? -7.929 17.586 8.012 1.00 90.44 272 GLU A CA 1
ATOM 2144 C C . GLU A 1 272 ? -7.212 16.237 7.910 1.00 90.44 272 GLU A C 1
ATOM 2146 O O . GLU A 1 272 ? -6.310 15.946 8.690 1.00 90.44 272 GLU A O 1
ATOM 2151 N N . TYR A 1 273 ? -7.552 15.435 6.904 1.00 93.75 273 TYR A N 1
ATOM 2152 C CA . TYR A 1 273 ? -6.881 14.166 6.668 1.00 93.75 273 TYR A CA 1
ATOM 2153 C C . TYR A 1 273 ? -5.364 14.334 6.499 1.00 93.75 273 TYR A C 1
ATOM 2155 O O . TYR A 1 273 ? -4.599 13.631 7.153 1.00 93.75 273 TYR A O 1
ATOM 2163 N N . MET A 1 274 ? -4.909 15.301 5.698 1.00 94.06 274 MET A N 1
ATOM 2164 C CA . MET A 1 274 ? -3.479 15.544 5.487 1.00 94.06 274 MET A CA 1
ATOM 2165 C C . MET A 1 274 ? -2.745 15.989 6.760 1.00 94.06 274 MET A C 1
ATOM 2167 O O . MET A 1 274 ? -1.631 15.524 6.998 1.00 94.06 274 MET A O 1
ATOM 2171 N N . GLU A 1 275 ? -3.363 16.819 7.605 1.00 92.88 275 GLU A N 1
ATOM 2172 C CA . GLU A 1 275 ? -2.810 17.171 8.922 1.00 92.88 275 GLU A CA 1
ATOM 2173 C C . GLU A 1 275 ? -2.630 15.926 9.810 1.00 92.88 275 GLU A C 1
ATOM 2175 O O . GLU A 1 275 ? -1.610 15.779 10.487 1.00 92.88 275 GLU A O 1
ATOM 2180 N N . LEU A 1 276 ? -3.595 14.997 9.788 1.00 93.19 276 LEU A N 1
ATOM 2181 C CA . LEU A 1 276 ? -3.489 13.730 10.513 1.00 93.19 276 LEU A CA 1
ATOM 2182 C C . LEU A 1 276 ? -2.360 12.847 9.956 1.00 93.19 276 LEU A C 1
ATOM 2184 O O . LEU A 1 276 ? -1.585 12.271 10.723 1.00 93.19 276 LEU A O 1
ATOM 2188 N N . ILE A 1 277 ? -2.243 12.750 8.631 1.00 94.81 277 ILE A N 1
ATOM 2189 C CA . ILE A 1 277 ? -1.160 12.020 7.957 1.00 94.81 277 ILE A CA 1
ATOM 2190 C C . ILE A 1 277 ? 0.212 12.561 8.376 1.00 94.81 277 ILE A C 1
ATOM 2192 O O . ILE A 1 277 ? 1.128 11.779 8.653 1.00 94.81 277 ILE A O 1
ATOM 2196 N N . GLU A 1 278 ? 0.358 13.884 8.444 1.00 93.06 278 GLU A N 1
ATOM 2197 C CA . GLU A 1 278 ? 1.591 14.533 8.882 1.00 93.06 278 GLU A CA 1
ATOM 2198 C C . GLU A 1 278 ? 1.877 14.284 10.367 1.00 93.06 278 GLU A C 1
ATOM 2200 O O . GLU A 1 278 ? 3.013 13.958 10.732 1.00 93.06 278 GLU A O 1
ATOM 2205 N N . PHE A 1 279 ? 0.850 14.367 11.217 1.00 91.44 279 PHE A N 1
ATOM 2206 C CA . PHE A 1 279 ? 0.948 14.043 12.640 1.00 91.44 279 PHE A CA 1
ATOM 2207 C C . PHE A 1 279 ? 1.462 12.617 12.868 1.00 91.44 279 PHE A C 1
ATOM 2209 O O . PHE A 1 279 ? 2.387 12.405 13.655 1.00 91.44 279 PHE A O 1
ATOM 2216 N N . LEU A 1 280 ? 0.911 11.643 12.140 1.00 93.31 280 LEU A N 1
ATOM 2217 C CA . LEU A 1 280 ? 1.340 10.245 12.203 1.00 93.31 280 LEU A CA 1
ATOM 2218 C C . LEU A 1 280 ? 2.700 10.009 11.521 1.00 93.31 280 LEU A C 1
ATOM 2220 O O . LEU A 1 280 ? 3.316 8.958 11.704 1.00 93.31 280 LEU A O 1
ATOM 2224 N N . GLY A 1 281 ? 3.194 10.982 10.754 1.00 92.75 281 GLY A N 1
ATOM 2225 C CA . GLY A 1 281 ? 4.465 10.910 10.041 1.00 92.75 281 GLY A CA 1
ATOM 2226 C C . GLY A 1 281 ? 4.436 10.020 8.799 1.00 92.75 281 GLY A C 1
ATOM 2227 O O . GLY A 1 281 ? 5.504 9.663 8.305 1.00 92.75 281 GLY A O 1
ATOM 2228 N N . LEU A 1 282 ? 3.253 9.663 8.282 1.00 94.25 282 LEU A N 1
ATOM 2229 C CA . LEU A 1 282 ? 3.132 8.843 7.072 1.00 94.25 282 LEU A CA 1
ATOM 2230 C C . LEU A 1 282 ? 3.615 9.601 5.824 1.00 94.25 282 LEU A C 1
ATOM 2232 O O . LEU A 1 282 ? 4.208 8.994 4.939 1.00 94.25 282 LEU A O 1
ATOM 2236 N N . SER A 1 283 ? 3.429 10.923 5.765 1.00 91.88 283 SER A N 1
ATOM 2237 C CA . SER A 1 283 ? 3.900 11.759 4.648 1.00 91.88 283 SER A CA 1
ATOM 2238 C C . SER A 1 283 ? 5.412 12.013 4.642 1.00 91.88 283 SER A C 1
ATOM 2240 O O . SER A 1 283 ? 5.930 12.663 3.733 1.00 91.88 283 SER A O 1
ATOM 2242 N N . SER A 1 284 ? 6.148 11.521 5.643 1.00 87.06 284 SER A N 1
ATOM 2243 C CA . SER A 1 284 ? 7.581 11.783 5.759 1.00 87.06 284 SER A CA 1
ATOM 2244 C C . SER A 1 284 ? 8.364 11.176 4.589 1.00 87.06 284 SER A C 1
ATOM 2246 O O . SER A 1 284 ? 8.199 10.005 4.246 1.00 87.06 284 SER A O 1
ATOM 2248 N N . GLY A 1 285 ? 9.236 11.983 3.978 1.00 79.06 285 GLY A N 1
ATOM 2249 C CA . GLY A 1 285 ? 10.127 11.543 2.901 1.00 79.06 285 GLY A CA 1
ATOM 2250 C C . GLY A 1 285 ? 9.465 11.369 1.530 1.00 79.06 285 GLY A C 1
ATOM 2251 O O . GLY A 1 285 ? 10.108 10.824 0.635 1.00 79.06 285 GLY A O 1
ATOM 2252 N N . ILE A 1 286 ? 8.214 11.813 1.351 1.00 83.75 286 ILE A N 1
ATOM 2253 C CA . ILE A 1 286 ? 7.579 11.879 0.027 1.00 83.75 286 ILE A CA 1
ATOM 2254 C C . ILE A 1 286 ? 8.237 12.988 -0.791 1.00 83.75 286 ILE A C 1
ATOM 2256 O O . ILE A 1 286 ? 8.342 14.126 -0.337 1.00 83.75 286 ILE A O 1
ATOM 2260 N N . GLU A 1 287 ? 8.622 12.658 -2.020 1.00 72.62 287 GLU A N 1
ATOM 2261 C CA . GLU A 1 287 ? 9.018 13.635 -3.028 1.00 72.62 287 GLU A CA 1
ATOM 2262 C C . GLU A 1 287 ? 8.085 13.529 -4.237 1.00 72.62 287 GLU A C 1
ATOM 2264 O O . GLU A 1 287 ? 7.939 12.428 -4.789 1.00 72.62 287 GLU A O 1
ATOM 2269 N N . PRO A 1 288 ? 7.478 14.649 -4.670 1.00 66.88 288 PRO A N 1
ATOM 2270 C CA . PRO A 1 288 ? 6.543 14.639 -5.782 1.00 66.88 288 PRO A CA 1
ATOM 2271 C C . PRO A 1 288 ? 7.237 14.168 -7.063 1.00 66.88 288 PRO A C 1
ATOM 2273 O O . PRO A 1 288 ? 8.351 14.595 -7.384 1.00 66.88 288 PRO A O 1
ATOM 2276 N N . GLY A 1 289 ? 6.573 13.268 -7.789 1.00 66.19 289 GLY A N 1
ATOM 2277 C CA . GLY A 1 289 ? 6.993 12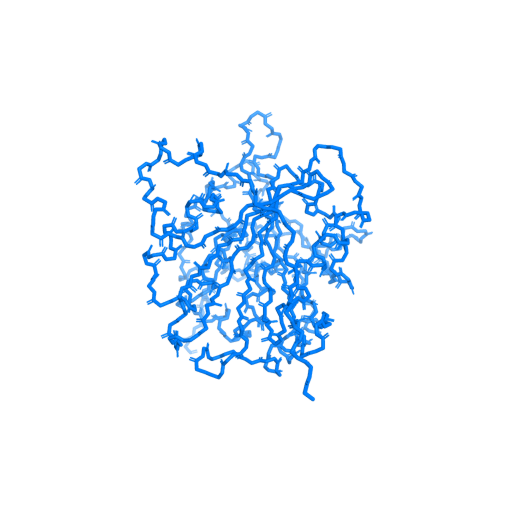.868 -9.129 1.00 66.19 289 GLY A CA 1
ATOM 2278 C C . GLY A 1 289 ? 6.918 14.036 -10.113 1.00 66.19 289 GLY A C 1
ATOM 2279 O O . GLY A 1 289 ? 6.138 14.967 -9.926 1.00 66.19 289 GLY A O 1
ATOM 2280 N N . LYS A 1 290 ? 7.750 13.989 -11.158 1.00 65.94 290 LYS A N 1
ATOM 2281 C CA . LYS A 1 290 ? 7.811 15.019 -12.213 1.00 65.94 290 LYS A CA 1
ATOM 2282 C C . LYS A 1 290 ? 7.369 14.526 -13.595 1.00 65.94 290 LYS A C 1
ATOM 2284 O O . LYS A 1 290 ? 7.470 15.287 -14.548 1.00 65.94 290 LYS A O 1
ATOM 2289 N N . ALA A 1 291 ? 6.954 13.266 -13.718 1.00 65.25 291 ALA A N 1
ATOM 2290 C CA . ALA A 1 291 ? 6.601 12.682 -15.011 1.00 65.25 291 ALA A CA 1
ATOM 2291 C C . ALA A 1 291 ? 5.334 13.341 -15.584 1.00 65.25 291 ALA A C 1
ATOM 2293 O O . ALA A 1 291 ? 4.365 13.536 -14.844 1.00 65.25 291 ALA A O 1
ATOM 2294 N N . ASN A 1 292 ? 5.343 13.667 -16.882 1.00 68.44 292 ASN A N 1
ATOM 2295 C CA . ASN A 1 292 ? 4.173 14.208 -17.572 1.00 68.44 292 ASN A CA 1
ATOM 2296 C C . ASN A 1 292 ? 3.255 13.047 -17.999 1.00 68.44 292 ASN A C 1
ATOM 2298 O O . ASN A 1 292 ? 3.713 12.004 -18.462 1.00 68.44 292 ASN A O 1
ATOM 2302 N N . GLN A 1 293 ? 1.946 13.225 -17.832 1.00 68.50 293 GLN A N 1
ATOM 2303 C CA . GLN A 1 293 ? 0.930 12.231 -18.180 1.00 68.50 293 GLN A CA 1
ATOM 2304 C C . GLN A 1 293 ? 0.898 11.932 -19.683 1.00 68.50 293 GLN A C 1
ATOM 2306 O O . GLN A 1 293 ? 0.691 10.783 -20.072 1.00 68.50 293 GLN A O 1
ATOM 2311 N N . GLU A 1 294 ? 1.155 12.942 -20.515 1.00 72.19 294 GLU A N 1
ATOM 2312 C CA . GLU A 1 294 ? 1.152 12.818 -21.977 1.00 72.19 294 GLU A CA 1
ATOM 2313 C C . GLU A 1 294 ? 2.179 11.793 -22.482 1.00 72.19 294 GLU A C 1
ATOM 2315 O O . GLU A 1 294 ? 1.956 11.143 -23.499 1.00 72.19 294 GLU A O 1
ATOM 2320 N N . GLU A 1 295 ? 3.268 11.566 -21.739 1.00 74.38 295 GLU A N 1
ATOM 2321 C CA . GLU A 1 295 ? 4.329 10.621 -22.117 1.00 74.38 295 GLU A CA 1
ATOM 2322 C C . GLU A 1 295 ? 3.912 9.141 -21.966 1.00 74.38 295 GLU A C 1
ATOM 2324 O O . GLU A 1 295 ? 4.574 8.241 -22.493 1.00 74.38 295 GLU A O 1
ATOM 2329 N N . TYR A 1 296 ? 2.814 8.871 -21.248 1.00 75.00 296 TYR A N 1
ATOM 2330 C CA . TYR A 1 296 ? 2.251 7.527 -21.056 1.00 75.00 296 TYR A CA 1
ATOM 2331 C C . TYR A 1 296 ? 1.162 7.176 -22.070 1.00 75.00 296 TYR A C 1
ATOM 2333 O O . TYR A 1 296 ? 0.702 6.030 -22.091 1.00 75.00 296 TYR A O 1
ATOM 2341 N N . LEU A 1 297 ? 0.720 8.141 -22.878 1.00 72.19 297 LEU A N 1
ATOM 2342 C CA . LEU A 1 297 ? -0.253 7.885 -23.927 1.00 72.19 297 LEU A CA 1
ATOM 2343 C C . LEU A 1 297 ? 0.457 7.225 -25.120 1.00 72.19 297 LEU A C 1
ATOM 2345 O O . LEU A 1 297 ? 1.566 7.628 -25.481 1.00 72.19 297 LEU 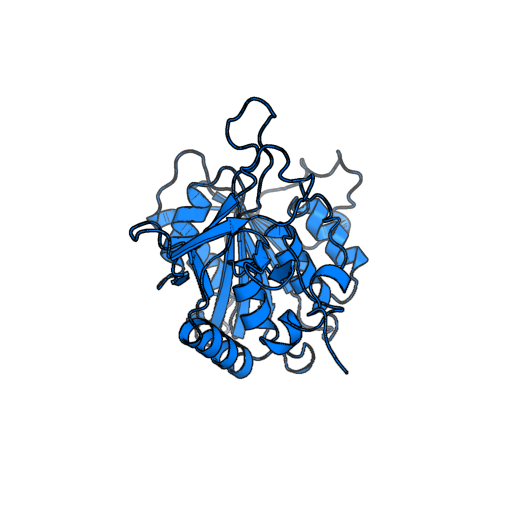A O 1
ATOM 2349 N N . PRO A 1 298 ? -0.140 6.192 -25.738 1.00 63.78 298 PRO A N 1
ATOM 2350 C CA . PRO A 1 298 ? 0.390 5.656 -26.982 1.00 63.78 298 PRO A CA 1
ATOM 2351 C C . PRO A 1 298 ? 0.430 6.770 -28.037 1.00 63.78 298 PRO A C 1
ATOM 2353 O O . PRO A 1 298 ? -0.499 7.566 -28.139 1.00 63.78 298 PRO A O 1
ATOM 2356 N N . LEU A 1 299 ? 1.491 6.808 -28.849 1.00 58.59 299 LEU A N 1
ATOM 2357 C CA . LEU A 1 299 ? 1.725 7.849 -29.864 1.00 58.59 299 LEU A CA 1
ATOM 2358 C C . LEU A 1 299 ? 0.715 7.845 -31.041 1.00 58.59 299 LEU A C 1
ATOM 2360 O O . LEU A 1 299 ? 0.938 8.536 -32.029 1.00 58.59 299 LEU A O 1
ATOM 2364 N N . PHE A 1 300 ? -0.403 7.115 -30.948 1.00 52.88 300 PHE A N 1
ATOM 2365 C CA . PHE A 1 300 ? -1.461 7.080 -31.962 1.00 52.88 300 PHE A CA 1
ATOM 2366 C C . PHE A 1 300 ? -2.858 6.914 -31.339 1.00 52.88 300 PHE A C 1
ATOM 2368 O O . PHE A 1 300 ? -3.154 5.862 -30.775 1.00 52.88 300 PHE A O 1
ATOM 2375 N N . THR A 1 301 ? -3.737 7.904 -31.543 1.00 38.19 301 THR A N 1
ATOM 2376 C CA . THR A 1 301 ? -5.173 7.680 -31.807 1.00 38.19 301 THR A CA 1
ATOM 2377 C C . THR A 1 301 ? -5.639 8.644 -32.904 1.00 38.19 301 THR A C 1
ATOM 2379 O O . THR A 1 301 ? -6.059 9.766 -32.618 1.00 38.19 301 THR A O 1
ATOM 2382 N N . CYS A 1 302 ? -5.545 8.204 -34.159 1.00 34.56 302 CYS A N 1
ATOM 2383 C CA . CYS A 1 302 ? -6.430 8.619 -35.246 1.00 34.56 302 CYS A CA 1
ATOM 2384 C C . CYS A 1 302 ? -7.102 7.376 -35.831 1.00 34.56 302 CYS A C 1
ATOM 2386 O O . CYS A 1 302 ? -6.448 6.307 -35.843 1.00 34.56 302 CYS A O 1
#

Sequence (302 aa):
MLTSKAVFPFFSSSKKLANSKGINLAKWKFTTFTRYGMETTLSEYRLAASSSLNGNIIRIIFPKAYDHHAAQTHIKSIIKPFKDCLVIGTTPSKRLKKDYLISIEPGHNFCFAIDKDGLIKDLISKRPNTDKKPLATRARVPDPRYGDYAARIRIFAPRFSQSIDEDINKASQASSPLFLHIIPFQHELGINQSTYSSNAKLIIEQNSPYSLMSTIHPEYGYYLRSSNCNHAVEGAVFGMESVNDSENANYDLSCQEVAIKIGAKFALSKNEYMELIEFLGLSSGIEPGKANQEEYLPLFTC